Protein AF-A0A814PLH5-F1 (afdb_monomer)

Structure (mmCIF, N/CA/C/O backbone):
data_AF-A0A814PLH5-F1
#
_entry.id   AF-A0A814PLH5-F1
#
loop_
_atom_site.group_PDB
_atom_site.id
_atom_site.type_symbol
_atom_site.label_atom_id
_atom_site.label_alt_id
_atom_site.label_comp_id
_atom_site.label_asym_id
_atom_site.label_entity_id
_atom_site.label_seq_id
_atom_site.pdbx_PDB_ins_code
_atom_site.Cartn_x
_atom_site.Cartn_y
_atom_site.Cartn_z
_atom_site.occupancy
_atom_site.B_iso_or_equiv
_atom_site.auth_seq_id
_atom_site.auth_comp_id
_atom_site.auth_asym_id
_atom_site.auth_atom_id
_atom_site.pdbx_PDB_model_num
ATOM 1 N N . MET A 1 1 ? -13.436 15.874 -5.916 1.00 38.00 1 MET A N 1
ATOM 2 C CA . MET A 1 1 ? -14.655 16.194 -5.140 1.00 38.00 1 MET A CA 1
ATOM 3 C C . MET A 1 1 ? -14.513 17.531 -4.386 1.00 38.00 1 MET A C 1
ATOM 5 O O . MET A 1 1 ? -15.005 17.634 -3.280 1.00 38.00 1 MET A O 1
ATOM 9 N N . LEU A 1 2 ? -13.825 18.547 -4.942 1.00 38.00 2 LEU A N 1
ATOM 10 C CA . LEU A 1 2 ? -13.504 19.796 -4.212 1.00 38.00 2 LEU A CA 1
ATOM 11 C C . LEU A 1 2 ? -13.931 21.096 -4.924 1.00 38.00 2 LEU A C 1
ATOM 13 O O . LEU A 1 2 ? -14.027 22.121 -4.263 1.00 38.00 2 LEU A O 1
ATOM 17 N N . LEU A 1 3 ? -14.231 21.072 -6.230 1.00 44.28 3 LEU A N 1
ATOM 18 C CA . LEU A 1 3 ? -14.646 22.269 -6.985 1.00 44.28 3 LEU A CA 1
ATOM 19 C C . LEU A 1 3 ? -16.156 22.561 -6.911 1.00 44.28 3 LEU A C 1
ATOM 21 O O . LEU A 1 3 ? -16.548 23.712 -7.018 1.00 44.28 3 LEU A O 1
ATOM 25 N N . ASN A 1 4 ? -16.999 21.552 -6.664 1.00 42.66 4 ASN A N 1
ATOM 26 C CA . ASN A 1 4 ? -18.463 21.725 -6.644 1.00 42.66 4 ASN A CA 1
ATOM 27 C C . ASN A 1 4 ? -19.034 22.048 -5.246 1.00 42.66 4 ASN A C 1
ATOM 29 O O . ASN A 1 4 ? -20.238 22.250 -5.107 1.00 42.66 4 ASN A O 1
ATOM 33 N N . ASP A 1 5 ? -18.193 22.079 -4.207 1.00 49.78 5 ASP A N 1
ATOM 34 C CA . ASP A 1 5 ? -18.613 22.373 -2.826 1.00 49.78 5 ASP A CA 1
ATOM 35 C C . ASP A 1 5 ? -18.318 23.821 -2.405 1.00 49.78 5 ASP A C 1
ATOM 37 O O . ASP A 1 5 ? -18.768 24.261 -1.346 1.00 49.78 5 ASP A O 1
ATOM 41 N N . THR A 1 6 ? -17.584 24.588 -3.216 1.00 52.44 6 THR A N 1
ATOM 42 C CA . THR A 1 6 ? -17.342 26.022 -2.987 1.00 52.44 6 THR A CA 1
ATOM 43 C C . THR A 1 6 ? -18.569 26.871 -3.306 1.00 52.44 6 THR A C 1
ATOM 45 O O . THR A 1 6 ? -18.797 27.862 -2.621 1.00 52.44 6 THR A O 1
ATOM 48 N N . GLU A 1 7 ? -19.399 26.455 -4.266 1.00 55.25 7 GLU A N 1
ATOM 49 C CA . GLU A 1 7 ? -20.667 27.124 -4.604 1.00 55.25 7 GLU A CA 1
ATOM 50 C C . GLU A 1 7 ? -21.748 26.943 -3.525 1.00 55.25 7 GLU A C 1
ATOM 52 O O . GLU A 1 7 ? -22.689 27.727 -3.447 1.00 55.25 7 GLU A O 1
ATOM 57 N N . LYS A 1 8 ? -21.604 25.929 -2.661 1.00 60.22 8 LYS A N 1
ATOM 58 C CA . LYS A 1 8 ? -22.570 25.594 -1.600 1.00 60.22 8 LYS A CA 1
ATOM 59 C C . LYS A 1 8 ? -22.249 26.218 -0.239 1.00 60.22 8 LYS A C 1
ATOM 61 O O . LYS A 1 8 ? -22.966 25.953 0.723 1.00 60.22 8 LYS A O 1
ATOM 66 N N . LYS A 1 9 ? -21.159 26.985 -0.113 1.00 62.28 9 LYS A N 1
ATOM 67 C CA . LYS A 1 9 ? -20.735 27.579 1.164 1.00 62.28 9 LYS A CA 1
ATOM 68 C C . LYS A 1 9 ? -21.042 29.069 1.206 1.00 62.28 9 LYS A C 1
ATOM 70 O O . LYS A 1 9 ? -20.715 29.801 0.278 1.00 62.28 9 LYS A O 1
ATOM 75 N N . ASP A 1 10 ? -21.617 29.501 2.326 1.00 74.25 10 ASP A N 1
ATOM 76 C CA . ASP A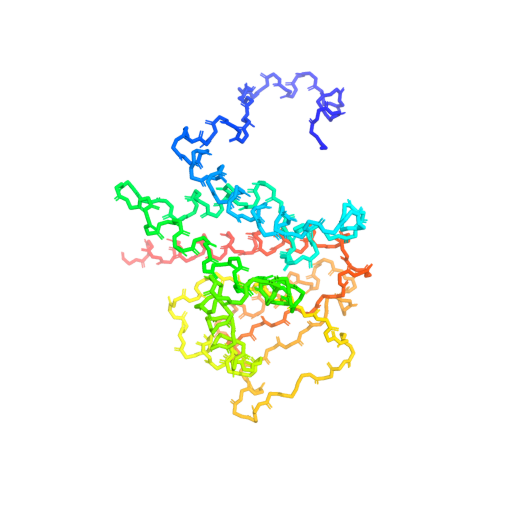 1 10 ? -22.017 30.886 2.565 1.00 74.25 10 ASP A CA 1
ATOM 77 C C . ASP A 1 10 ? -20.864 31.880 2.292 1.00 74.25 10 ASP A C 1
ATOM 79 O O . ASP A 1 10 ? -19.787 31.755 2.895 1.00 74.25 10 ASP A O 1
ATOM 83 N N . PRO A 1 11 ? -21.063 32.904 1.436 1.00 70.69 11 PRO A N 1
ATOM 84 C CA . PRO A 1 11 ? -20.031 33.891 1.103 1.00 70.69 11 PRO A CA 1
ATOM 85 C C . PRO A 1 11 ? -19.370 34.571 2.322 1.00 70.69 11 PRO A C 1
ATOM 87 O O . PRO A 1 11 ? -18.146 34.733 2.317 1.00 70.69 11 PRO A O 1
ATOM 90 N N . PRO A 1 12 ? -20.099 34.909 3.411 1.00 76.19 12 PRO A N 1
ATOM 91 C CA . PRO A 1 12 ? -19.494 35.463 4.624 1.00 76.19 12 PRO A CA 1
ATOM 92 C C . PRO A 1 12 ? -18.552 34.497 5.347 1.00 76.19 12 PRO A C 1
ATOM 94 O O . PRO A 1 12 ? -17.619 34.947 6.006 1.00 76.19 12 PRO A O 1
ATOM 97 N N . PHE A 1 13 ? -18.782 33.184 5.250 1.00 72.31 13 PHE A N 1
ATOM 98 C CA . PHE A 1 13 ? -17.904 32.173 5.840 1.00 72.31 13 PHE A CA 1
ATOM 99 C C . PHE A 1 13 ? -16.599 32.074 5.049 1.00 72.31 13 PHE A C 1
ATOM 101 O O . PHE A 1 13 ? -15.519 32.093 5.632 1.00 72.31 13 PHE A O 1
ATOM 108 N N . LEU A 1 14 ? -16.688 32.052 3.716 1.00 69.50 14 LEU A N 1
ATOM 109 C CA . LEU A 1 14 ? -15.520 31.994 2.837 1.00 69.50 14 LEU A CA 1
ATOM 110 C C . LEU A 1 14 ? -14.632 33.243 2.935 1.00 69.50 14 LEU A C 1
ATOM 112 O O . LEU A 1 14 ? -13.429 33.136 2.728 1.00 69.50 14 LEU A O 1
ATOM 116 N N . ASN A 1 15 ? -15.198 34.407 3.259 1.00 76.94 15 ASN A N 1
ATOM 117 C CA . ASN A 1 15 ? -14.447 35.660 3.404 1.00 76.94 15 ASN A CA 1
ATOM 118 C C . ASN A 1 15 ? -13.686 35.786 4.736 1.00 76.94 15 ASN A C 1
ATOM 120 O O . ASN A 1 15 ? -12.913 36.724 4.900 1.00 76.94 15 ASN A O 1
ATOM 124 N N . ARG A 1 16 ? -13.884 34.860 5.684 1.00 82.56 16 ARG A N 1
ATOM 125 C CA . ARG A 1 16 ? -13.152 34.831 6.966 1.00 82.56 16 ARG A CA 1
ATOM 126 C C . ARG A 1 16 ? -11.825 34.077 6.892 1.00 82.56 16 ARG A C 1
ATOM 128 O O . ARG A 1 16 ? -11.075 34.099 7.862 1.00 82.56 16 ARG A O 1
ATOM 135 N N . PHE A 1 17 ? -11.549 33.401 5.778 1.00 78.62 17 PHE A N 1
ATOM 136 C CA . PHE A 1 17 ? -10.337 32.611 5.591 1.00 78.62 17 PHE A CA 1
ATOM 137 C C . PHE A 1 17 ? -9.520 33.164 4.430 1.00 78.62 17 PHE A C 1
ATOM 139 O O . PHE A 1 17 ? -10.059 33.460 3.362 1.00 78.62 17 PHE A O 1
ATOM 146 N N . GLU A 1 18 ? -8.209 33.254 4.629 1.00 78.88 18 GLU A N 1
ATOM 147 C CA . GLU A 1 18 ? -7.271 33.471 3.536 1.00 78.88 18 GLU A CA 1
ATOM 148 C C . GLU A 1 18 ? -7.264 32.225 2.639 1.00 78.88 18 GLU A C 1
ATOM 150 O O . GLU A 1 18 ? -7.003 31.104 3.085 1.00 78.88 18 GLU A O 1
ATOM 155 N N . LYS A 1 19 ? -7.647 32.404 1.372 1.00 79.62 19 LYS A N 1
ATOM 156 C CA . LYS A 1 19 ? -7.847 31.301 0.429 1.00 79.62 19 LYS A CA 1
ATOM 157 C C . LYS A 1 19 ? -6.539 31.011 -0.293 1.00 79.62 19 LYS A C 1
ATOM 159 O O . LYS A 1 19 ? -6.244 31.634 -1.307 1.00 79.62 19 LYS A O 1
ATOM 164 N N . ASN A 1 20 ? -5.802 30.022 0.195 1.00 76.69 20 ASN A N 1
ATOM 165 C CA . ASN A 1 20 ? -4.655 29.470 -0.517 1.00 76.69 20 ASN A CA 1
ATOM 166 C C . ASN A 1 20 ? -5.097 28.229 -1.298 1.00 76.69 20 ASN A C 1
ATOM 168 O O . ASN A 1 20 ? -5.507 27.227 -0.710 1.00 76.69 20 ASN A O 1
ATOM 172 N N . MET A 1 21 ? -5.050 28.299 -2.630 1.00 74.75 21 MET A N 1
ATOM 173 C CA . MET A 1 21 ? -5.266 27.124 -3.471 1.00 74.75 21 MET A CA 1
ATOM 174 C C . MET A 1 21 ? -3.997 26.279 -3.425 1.00 74.75 21 MET A C 1
ATOM 176 O O . MET A 1 21 ? -2.988 26.664 -4.001 1.00 74.75 21 MET A O 1
ATOM 180 N N . ILE A 1 22 ? -4.049 25.153 -2.718 1.00 73.25 22 ILE A N 1
ATOM 181 C CA . ILE A 1 22 ? -2.939 24.204 -2.660 1.00 73.25 22 ILE A CA 1
ATOM 182 C C . ILE A 1 22 ? -3.188 23.144 -3.726 1.00 73.25 22 ILE A C 1
ATOM 184 O O . ILE A 1 22 ? -4.068 22.295 -3.572 1.00 73.25 22 ILE A O 1
ATOM 188 N N . ASP A 1 23 ? -2.417 23.204 -4.807 1.00 72.88 23 ASP A N 1
ATOM 189 C CA . ASP A 1 23 ? -2.335 22.114 -5.775 1.00 72.88 23 ASP A CA 1
ATOM 190 C C . ASP A 1 23 ? -1.163 21.193 -5.406 1.00 72.88 23 ASP A C 1
ATOM 192 O O . ASP A 1 23 ? -0.080 21.656 -5.046 1.00 72.88 23 ASP A O 1
ATOM 196 N N . ILE A 1 24 ? -1.354 19.878 -5.526 1.00 67.44 24 ILE A N 1
ATOM 197 C CA . ILE A 1 24 ? -0.281 18.904 -5.316 1.00 67.44 24 ILE A CA 1
ATOM 198 C C . ILE A 1 24 ? 0.901 19.197 -6.245 1.00 67.44 24 ILE A C 1
ATOM 200 O O . ILE A 1 24 ? 2.048 19.072 -5.834 1.00 67.44 24 ILE A O 1
ATOM 204 N N . HIS A 1 25 ? 0.636 19.693 -7.458 1.00 71.31 25 HIS A N 1
ATOM 205 C CA . HIS A 1 25 ? 1.674 20.086 -8.408 1.00 71.31 25 HIS A CA 1
ATOM 206 C C . HIS A 1 25 ? 2.552 21.242 -7.910 1.00 71.31 25 HIS A C 1
ATOM 208 O O . HIS A 1 25 ? 3.716 21.311 -8.293 1.00 71.31 25 HIS A O 1
ATOM 214 N N . GLN A 1 26 ? 2.036 22.107 -7.031 1.00 74.12 26 GLN A N 1
ATOM 215 C CA . GLN A 1 26 ? 2.794 23.211 -6.431 1.00 74.12 26 GLN A CA 1
ATOM 216 C C . GLN A 1 26 ? 3.668 22.758 -5.254 1.00 74.12 26 GLN A C 1
ATOM 218 O O . GLN A 1 26 ? 4.642 23.426 -4.919 1.00 74.12 26 GLN A O 1
ATOM 223 N N . LEU A 1 27 ? 3.339 21.622 -4.634 1.00 74.69 27 LEU A N 1
ATOM 224 C CA . LEU A 1 27 ? 4.117 21.029 -3.542 1.00 74.69 27 LEU A CA 1
ATOM 225 C C . LEU A 1 27 ? 5.265 20.144 -4.054 1.00 74.69 27 LEU A C 1
ATOM 227 O O . LEU A 1 27 ? 6.171 19.794 -3.299 1.00 74.69 27 LEU A O 1
ATOM 231 N N . ILE A 1 28 ? 5.234 19.769 -5.335 1.00 81.94 28 ILE A N 1
ATOM 232 C CA . ILE A 1 28 ? 6.206 18.865 -5.946 1.00 81.94 28 ILE A CA 1
ATOM 233 C C . ILE A 1 28 ? 7.321 19.675 -6.612 1.00 81.94 28 ILE A C 1
ATOM 235 O O . ILE A 1 28 ? 7.095 20.402 -7.577 1.00 81.94 28 ILE A O 1
ATOM 239 N N . GLN A 1 29 ? 8.557 19.495 -6.145 1.00 86.38 29 GLN A N 1
ATOM 240 C CA . GLN A 1 29 ? 9.724 20.093 -6.789 1.00 86.38 29 GLN A CA 1
ATOM 241 C C . GLN A 1 29 ? 9.968 19.485 -8.186 1.00 86.38 29 GLN A C 1
ATOM 243 O O . GLN A 1 29 ? 9.742 18.285 -8.380 1.00 86.38 29 GLN A O 1
ATOM 248 N N . PRO A 1 30 ? 10.504 20.254 -9.156 1.00 88.44 30 PRO A N 1
ATOM 249 C CA . PRO A 1 30 ? 10.790 19.748 -10.502 1.00 88.44 30 PRO A CA 1
ATOM 250 C C . PRO A 1 30 ? 11.661 18.484 -10.524 1.00 88.44 30 PRO A C 1
ATOM 252 O O . PRO A 1 30 ? 11.454 17.604 -11.359 1.00 88.44 30 PRO A O 1
ATOM 255 N N . VAL A 1 31 ? 12.597 18.357 -9.577 1.00 88.06 31 VAL A N 1
ATOM 256 C CA . VAL A 1 31 ? 13.461 17.174 -9.444 1.00 88.06 31 VAL A CA 1
ATOM 257 C C . VAL A 1 31 ? 12.663 15.900 -9.144 1.00 88.06 31 VAL A C 1
ATOM 259 O O . VAL A 1 31 ? 12.899 14.869 -9.772 1.00 88.06 31 VAL A O 1
ATOM 262 N N . HIS A 1 32 ? 11.640 15.975 -8.286 1.00 89.25 32 HIS A N 1
ATOM 263 C CA . HIS A 1 32 ? 10.771 14.835 -7.984 1.00 89.25 32 HIS A CA 1
ATOM 264 C C . HIS A 1 32 ? 10.011 14.375 -9.234 1.00 89.25 32 HIS A C 1
ATOM 266 O O . HIS A 1 32 ? 9.844 13.175 -9.453 1.00 89.25 32 HIS A O 1
ATOM 272 N N . TRP A 1 33 ? 9.584 15.313 -10.089 1.00 88.69 33 TRP A N 1
ATOM 27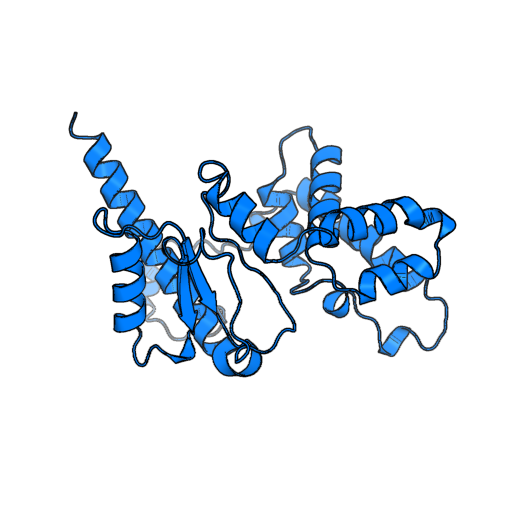3 C CA . TRP A 1 33 ? 8.927 14.997 -11.360 1.00 88.69 33 TRP A CA 1
ATOM 274 C C . TRP A 1 33 ? 9.863 14.337 -12.365 1.00 88.69 33 TRP A C 1
ATOM 276 O O . TRP A 1 33 ? 9.432 13.465 -13.119 1.00 88.69 33 TRP A O 1
ATOM 286 N N . THR A 1 34 ? 11.135 14.725 -12.393 1.00 90.25 34 THR A N 1
ATOM 287 C CA . THR A 1 34 ? 12.138 14.063 -13.233 1.00 90.25 34 THR A CA 1
ATOM 288 C C . THR A 1 34 ? 12.310 12.602 -12.823 1.00 90.25 34 THR A C 1
ATOM 290 O O . THR A 1 34 ? 12.143 11.725 -13.667 1.00 90.25 34 THR A O 1
ATOM 293 N N . ILE A 1 35 ? 12.495 12.334 -11.528 1.00 91.19 35 ILE A N 1
ATOM 294 C CA . ILE A 1 35 ? 12.597 10.966 -10.991 1.00 91.19 35 ILE A CA 1
ATOM 295 C C . ILE A 1 35 ? 11.304 10.176 -11.242 1.00 91.19 35 ILE A C 1
ATOM 297 O O . ILE A 1 35 ? 11.334 9.029 -11.680 1.00 91.19 35 ILE A O 1
ATOM 301 N N . THR A 1 36 ? 10.147 10.802 -11.015 1.00 89.94 36 THR A N 1
ATOM 302 C CA . THR A 1 36 ? 8.835 10.184 -11.259 1.00 89.94 36 THR A CA 1
ATOM 303 C C . THR A 1 36 ? 8.690 9.757 -12.721 1.00 89.94 36 THR A C 1
ATOM 305 O O . THR A 1 36 ? 8.259 8.639 -12.992 1.00 89.94 36 THR A O 1
ATOM 308 N N . ARG A 1 37 ? 9.073 10.617 -13.675 1.00 90.50 37 ARG A N 1
ATOM 309 C CA . ARG A 1 37 ? 9.029 10.296 -15.110 1.00 90.50 37 ARG A CA 1
ATOM 310 C C . ARG A 1 37 ? 9.979 9.161 -15.474 1.00 90.50 37 ARG A C 1
ATOM 312 O O . ARG A 1 37 ? 9.584 8.294 -16.243 1.00 90.50 37 ARG A O 1
ATOM 319 N N . GLU A 1 38 ? 11.177 9.138 -14.901 1.00 92.62 38 GLU A N 1
ATOM 320 C CA . GLU A 1 38 ? 12.139 8.051 -15.103 1.00 92.62 38 GLU A CA 1
ATOM 321 C C . GLU A 1 38 ? 11.580 6.701 -14.625 1.00 92.62 38 GLU A C 1
ATOM 323 O O . GLU A 1 38 ? 11.627 5.709 -15.350 1.00 92.62 38 GLU A O 1
ATOM 328 N N . LEU A 1 39 ? 10.971 6.666 -13.437 1.00 91.19 39 LEU A N 1
ATOM 329 C CA . LEU A 1 39 ? 10.341 5.460 -12.892 1.00 91.19 39 LEU A CA 1
ATOM 330 C C . LEU A 1 39 ? 9.139 4.999 -13.724 1.00 91.19 39 LEU A C 1
ATOM 332 O O . LEU A 1 39 ? 8.959 3.800 -13.933 1.00 91.19 39 LEU A O 1
ATOM 336 N N . LEU A 1 40 ? 8.321 5.936 -1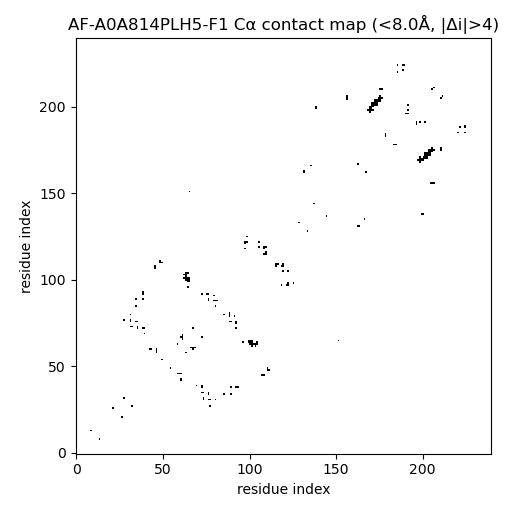4.210 1.00 89.12 40 LEU A N 1
ATOM 337 C CA . LEU A 1 40 ? 7.196 5.620 -15.090 1.00 89.12 40 LEU A CA 1
ATOM 338 C C . LEU A 1 40 ? 7.668 5.071 -16.439 1.00 89.12 40 LEU A C 1
ATOM 340 O O . LEU A 1 40 ? 7.096 4.090 -16.904 1.00 89.12 40 LEU A O 1
ATOM 344 N N . ALA A 1 41 ? 8.721 5.651 -17.023 1.00 88.50 41 ALA A N 1
ATOM 345 C CA . ALA A 1 41 ? 9.332 5.162 -18.258 1.00 88.50 41 ALA A CA 1
ATOM 346 C C . ALA A 1 41 ? 9.934 3.759 -18.080 1.00 88.50 41 ALA A C 1
ATOM 348 O O . ALA A 1 41 ? 9.784 2.894 -18.939 1.00 88.50 41 ALA A O 1
ATOM 349 N N . TRP A 1 42 ? 10.562 3.500 -16.930 1.00 89.00 42 TRP A N 1
ATOM 350 C CA . TRP A 1 42 ? 11.048 2.167 -16.579 1.00 89.00 42 TRP A CA 1
ATOM 351 C C . TRP A 1 42 ? 9.904 1.141 -16.511 1.00 89.00 42 TRP A C 1
ATOM 353 O O . TRP A 1 42 ? 10.025 0.055 -17.069 1.00 89.00 42 TRP A O 1
ATOM 363 N N . LEU A 1 43 ? 8.768 1.492 -15.894 1.00 86.88 43 LEU A N 1
ATOM 364 C CA . LEU A 1 43 ? 7.593 0.614 -15.828 1.00 86.88 43 LEU A CA 1
ATOM 365 C C . LEU A 1 43 ? 6.925 0.399 -17.192 1.00 86.88 43 LEU A C 1
ATOM 367 O O . LEU A 1 43 ? 6.504 -0.718 -17.496 1.00 86.88 43 LEU A O 1
ATOM 371 N N . SER A 1 44 ? 6.811 1.449 -18.009 1.00 82.00 44 SER A N 1
ATOM 372 C CA . SER A 1 44 ? 6.222 1.346 -19.348 1.00 82.00 44 SER A CA 1
ATOM 373 C C . SER A 1 44 ? 7.107 0.556 -20.307 1.00 82.00 44 SER A C 1
ATOM 375 O O . SER A 1 44 ? 6.570 -0.140 -21.165 1.00 82.00 44 SER A O 1
ATOM 377 N N . GLY A 1 45 ? 8.430 0.567 -20.112 1.00 81.12 45 GLY A N 1
ATOM 378 C CA . GLY A 1 45 ? 9.362 -0.254 -20.886 1.00 81.12 45 GLY A CA 1
ATOM 379 C C . GLY A 1 45 ? 8.989 -1.741 -20.884 1.00 81.12 45 GLY A C 1
ATOM 380 O O . GLY A 1 45 ? 9.035 -2.388 -21.927 1.00 81.12 45 GLY A O 1
ATOM 381 N N . PHE A 1 46 ? 8.504 -2.277 -19.756 1.00 78.25 46 PHE A N 1
ATOM 382 C CA . PHE A 1 46 ? 8.041 -3.671 -19.669 1.00 78.25 46 PHE A CA 1
ATOM 383 C C . PHE A 1 46 ? 6.771 -3.954 -20.481 1.00 78.25 46 PHE A C 1
ATOM 385 O O . PHE A 1 46 ? 6.575 -5.078 -20.940 1.00 78.25 46 PHE A O 1
ATOM 392 N N . LEU A 1 47 ? 5.912 -2.950 -20.674 1.00 72.62 47 LEU A N 1
ATOM 393 C CA . LEU A 1 47 ? 4.734 -3.073 -21.534 1.00 72.62 47 LEU A CA 1
ATOM 394 C C . LEU A 1 47 ? 5.114 -2.998 -23.014 1.00 72.62 47 LEU A C 1
ATOM 396 O O . LEU A 1 47 ? 4.588 -3.761 -23.821 1.00 72.62 47 LEU A O 1
ATOM 400 N N . GLU A 1 48 ? 6.034 -2.105 -23.372 1.00 65.94 48 GLU A N 1
ATOM 401 C CA . GLU A 1 48 ? 6.499 -1.921 -24.753 1.00 65.94 48 GLU A CA 1
ATOM 402 C C . GLU A 1 48 ? 7.276 -3.141 -25.273 1.00 65.94 48 GLU A C 1
ATOM 404 O O . GLU A 1 48 ? 7.165 -3.488 -26.449 1.00 65.94 48 GLU A O 1
ATOM 409 N N . LEU A 1 49 ? 7.972 -3.856 -24.382 1.00 57.59 49 LEU A N 1
ATOM 410 C CA . LEU A 1 49 ? 8.608 -5.151 -24.654 1.00 57.59 49 LEU A CA 1
ATOM 411 C C . LEU A 1 49 ? 7.607 -6.238 -25.094 1.00 57.59 49 LEU A C 1
ATOM 413 O O . LEU A 1 49 ? 7.976 -7.146 -25.843 1.00 57.59 49 LEU A O 1
ATOM 417 N N . SER A 1 50 ? 6.330 -6.134 -24.704 1.00 52.81 50 SER A N 1
ATOM 418 C CA . SER A 1 50 ? 5.262 -7.027 -25.173 1.00 52.81 50 SER A CA 1
ATOM 419 C C . SER A 1 50 ? 4.776 -6.623 -26.572 1.00 52.81 50 SER A C 1
ATOM 421 O O . SER A 1 50 ? 3.645 -6.207 -26.799 1.00 52.81 50 SER A O 1
ATOM 423 N N . THR A 1 51 ? 5.660 -6.758 -27.557 1.00 49.28 51 THR A N 1
ATOM 424 C CA . THR A 1 51 ? 5.441 -6.436 -28.982 1.00 49.28 51 THR A CA 1
ATOM 425 C C . THR A 1 51 ? 4.383 -7.298 -29.685 1.00 49.28 51 THR A C 1
ATOM 427 O O . THR A 1 51 ? 4.175 -7.172 -30.894 1.00 49.28 51 THR A O 1
ATOM 430 N N . VAL A 1 52 ? 3.649 -8.145 -28.960 1.00 52.53 52 VAL A N 1
ATOM 431 C CA . VAL A 1 52 ? 2.515 -8.867 -29.530 1.00 52.53 52 VAL A CA 1
ATOM 432 C C . VAL A 1 52 ? 1.351 -7.886 -29.646 1.00 52.53 52 VAL A C 1
ATOM 434 O O . VAL A 1 52 ? 0.857 -7.349 -28.659 1.00 52.53 52 VAL A O 1
ATOM 437 N N . THR A 1 53 ? 0.888 -7.657 -30.869 1.00 49.47 53 THR A N 1
ATOM 438 C CA . THR A 1 53 ? -0.225 -6.769 -31.254 1.00 49.47 53 THR A CA 1
ATOM 439 C C . THR A 1 53 ? -1.540 -6.989 -30.482 1.00 49.47 53 THR A C 1
ATOM 441 O O . THR A 1 53 ? -2.436 -6.148 -30.548 1.00 49.47 53 THR A O 1
ATOM 444 N N . THR A 1 54 ? -1.650 -8.061 -29.696 1.00 45.72 54 THR A N 1
ATOM 445 C CA . THR A 1 54 ? -2.746 -8.378 -28.767 1.00 45.72 54 THR A CA 1
ATOM 446 C C . THR A 1 54 ? -2.588 -7.804 -27.348 1.00 45.72 54 THR A C 1
ATOM 448 O O . THR A 1 54 ? -3.591 -7.672 -26.649 1.00 45.72 54 THR A O 1
ATOM 451 N N . ALA A 1 55 ? -1.388 -7.395 -26.914 1.00 49.25 55 ALA A N 1
ATOM 452 C CA . ALA A 1 55 ? -1.119 -6.930 -25.544 1.00 49.25 55 ALA A CA 1
ATOM 453 C C . ALA A 1 55 ? -1.676 -5.529 -25.226 1.00 49.25 55 ALA A C 1
ATOM 455 O O . ALA A 1 55 ? -1.930 -5.217 -24.061 1.00 49.25 55 ALA A O 1
ATOM 456 N N . LYS A 1 56 ? -1.965 -4.711 -26.253 1.00 49.50 56 LYS A N 1
ATOM 457 C CA . LYS A 1 56 ? -2.519 -3.348 -26.101 1.00 49.50 56 LYS A CA 1
ATOM 458 C C . LYS A 1 56 ? -3.844 -3.281 -25.332 1.00 49.50 56 LYS A C 1
ATOM 460 O O . LYS A 1 56 ? -4.192 -2.211 -24.846 1.00 49.50 56 LYS A O 1
ATOM 465 N N . HIS A 1 57 ? -4.581 -4.387 -25.233 1.00 51.94 57 HIS A N 1
ATOM 466 C CA . HIS A 1 57 ? -5.924 -4.397 -24.650 1.00 51.94 57 HIS A CA 1
ATOM 467 C C . HIS A 1 57 ? -6.014 -5.050 -23.266 1.00 51.94 57 HIS A C 1
ATOM 469 O O . HIS A 1 57 ? -7.074 -4.961 -22.653 1.00 51.94 57 HIS A O 1
ATOM 475 N N . PHE A 1 58 ? -4.958 -5.704 -22.764 1.00 55.38 58 PHE A N 1
ATOM 476 C CA . PHE A 1 58 ? -5.112 -6.598 -21.605 1.00 55.38 58 PHE A CA 1
ATOM 477 C C . PHE A 1 58 ? -4.184 -6.300 -20.424 1.00 55.38 58 PHE A C 1
ATOM 479 O O . PHE A 1 58 ? -4.598 -6.437 -19.271 1.00 55.38 58 PHE A O 1
ATOM 486 N N . ILE A 1 59 ? -2.948 -5.859 -20.676 1.00 61.88 59 ILE A N 1
ATOM 487 C CA . ILE A 1 59 ? -1.956 -5.699 -19.607 1.00 61.88 59 ILE A CA 1
ATOM 488 C C . ILE A 1 59 ? -1.734 -4.215 -19.341 1.00 61.88 59 ILE A C 1
ATOM 490 O O . ILE A 1 59 ? -1.132 -3.491 -20.129 1.00 61.88 59 ILE A O 1
ATOM 494 N N . LEU A 1 60 ? -2.246 -3.765 -18.200 1.00 72.44 60 LEU A N 1
ATOM 495 C CA . LEU A 1 60 ? -2.039 -2.422 -17.681 1.00 72.44 60 LEU A CA 1
ATOM 496 C C . LEU A 1 60 ? -1.111 -2.510 -16.467 1.00 72.44 60 LEU A C 1
ATOM 498 O O . LEU A 1 60 ? -1.212 -3.452 -15.681 1.00 72.44 60 LEU A O 1
ATOM 502 N N . ILE A 1 61 ? -0.252 -1.505 -16.259 1.00 77.06 61 ILE A N 1
ATOM 503 C CA . ILE A 1 61 ? 0.627 -1.438 -15.070 1.00 77.06 61 ILE A CA 1
ATOM 504 C C . ILE A 1 61 ? -0.188 -1.572 -13.774 1.00 77.06 61 ILE A C 1
ATOM 506 O O . ILE A 1 61 ? 0.256 -2.216 -12.828 1.00 77.06 61 ILE A O 1
ATOM 510 N N . GLN A 1 62 ? -1.421 -1.061 -13.766 1.00 81.56 62 GLN A N 1
ATOM 511 C CA . GLN A 1 62 ? -2.349 -1.177 -12.638 1.00 81.56 62 GLN A CA 1
ATOM 512 C C . GLN A 1 62 ? -2.755 -2.615 -12.272 1.00 81.56 62 GLN A C 1
ATOM 514 O O . GLN A 1 62 ? -3.218 -2.841 -11.160 1.00 81.56 62 GLN A O 1
ATOM 519 N N . HIS A 1 63 ? -2.618 -3.580 -13.188 1.00 81.25 63 HIS A N 1
ATOM 520 C CA . HIS A 1 63 ? -2.866 -4.999 -12.906 1.00 81.25 63 HIS A CA 1
ATOM 521 C C . HIS A 1 63 ? -1.611 -5.686 -12.347 1.00 81.25 63 HIS A C 1
ATOM 523 O O . HIS A 1 63 ? -1.712 -6.625 -11.562 1.00 81.25 63 HIS A O 1
ATOM 529 N N . MET A 1 64 ? -0.425 -5.194 -12.718 1.00 84.94 64 MET A N 1
ATOM 530 C CA . MET A 1 64 ? 0.864 -5.744 -12.291 1.00 84.94 64 MET A CA 1
ATOM 531 C C . MET A 1 64 ? 1.323 -5.210 -10.933 1.00 84.94 64 MET A C 1
ATOM 533 O O . MET A 1 64 ? 2.032 -5.898 -10.206 1.00 84.94 64 MET A O 1
ATOM 537 N N . ILE A 1 65 ? 0.949 -3.977 -10.591 1.00 86.19 65 ILE A N 1
ATOM 538 C CA . ILE A 1 65 ? 1.304 -3.330 -9.328 1.00 86.19 65 ILE A CA 1
ATOM 539 C C . ILE A 1 65 ? 0.016 -2.950 -8.611 1.00 86.19 65 ILE A C 1
ATOM 541 O O . ILE A 1 65 ? -0.781 -2.151 -9.108 1.00 86.19 65 ILE A O 1
ATOM 545 N N . VAL A 1 66 ? -0.179 -3.514 -7.420 1.00 82.06 66 VAL A N 1
ATOM 546 C CA . VAL A 1 66 ? -1.395 -3.281 -6.643 1.00 82.06 66 VAL A CA 1
ATOM 547 C C . VAL A 1 66 ? -1.472 -1.809 -6.231 1.00 82.06 66 VAL A C 1
ATOM 549 O O . VAL A 1 66 ? -0.508 -1.246 -5.714 1.00 82.06 66 VAL A O 1
ATOM 552 N N . ASN A 1 67 ? -2.639 -1.192 -6.442 1.00 76.06 67 ASN A N 1
ATOM 553 C CA . ASN A 1 67 ? -2.915 0.215 -6.122 1.00 76.06 67 ASN A CA 1
ATOM 554 C C . ASN A 1 67 ? -2.014 1.228 -6.864 1.00 76.06 67 ASN A C 1
ATOM 556 O O . ASN A 1 67 ? -1.746 2.325 -6.369 1.00 76.06 67 ASN A O 1
ATOM 560 N N . PHE A 1 68 ? -1.538 0.872 -8.059 1.00 82.62 68 PHE A N 1
ATOM 561 C CA . PHE A 1 68 ? -0.744 1.778 -8.877 1.00 82.62 68 PHE A CA 1
ATOM 562 C C . PHE A 1 68 ? -1.540 3.014 -9.323 1.00 82.62 68 PHE A C 1
ATOM 564 O O . PHE A 1 68 ? -2.644 2.918 -9.858 1.00 82.62 68 PHE A O 1
ATOM 571 N N . ASN A 1 69 ? -0.931 4.184 -9.146 1.00 82.12 69 ASN A N 1
ATOM 572 C CA . ASN A 1 69 ? -1.396 5.481 -9.632 1.00 82.12 69 ASN A CA 1
ATOM 573 C C . ASN A 1 69 ? -0.154 6.347 -9.919 1.00 82.12 69 ASN A C 1
ATOM 575 O O . ASN A 1 69 ? 0.833 6.263 -9.188 1.00 82.12 69 ASN A O 1
ATOM 579 N N . CYS A 1 70 ? -0.181 7.212 -10.935 1.00 75.94 70 CYS A N 1
ATOM 580 C CA . CYS A 1 70 ? 0.913 8.154 -11.195 1.00 75.94 70 CYS A CA 1
ATOM 581 C C . CYS A 1 70 ? 1.218 9.052 -9.979 1.00 75.94 70 CYS A C 1
ATOM 583 O O . CYS A 1 70 ? 2.382 9.317 -9.681 1.00 75.94 70 CYS A O 1
ATOM 585 N N . HIS A 1 71 ? 0.195 9.436 -9.208 1.00 80.81 71 HIS A N 1
ATOM 586 C CA . HIS A 1 71 ? 0.376 10.182 -7.962 1.00 80.81 71 HIS A CA 1
ATOM 587 C C . HIS A 1 71 ? 1.017 9.340 -6.853 1.00 80.81 71 HIS A C 1
ATOM 589 O O . HIS A 1 71 ? 1.736 9.883 -6.022 1.00 80.81 71 HIS A O 1
ATOM 595 N N . TYR A 1 72 ? 0.805 8.018 -6.845 1.00 83.19 72 TYR A N 1
ATOM 596 C CA . TYR A 1 72 ? 1.460 7.121 -5.888 1.00 83.19 72 TYR A CA 1
ATOM 597 C C . TYR A 1 72 ? 2.975 7.083 -6.111 1.00 83.19 72 TYR A C 1
ATOM 599 O O . TYR A 1 72 ? 3.725 7.192 -5.146 1.00 83.19 72 TYR A O 1
ATOM 607 N N . VAL A 1 73 ? 3.421 7.009 -7.373 1.00 87.19 73 VAL A N 1
ATOM 608 C CA . VAL A 1 73 ? 4.852 7.078 -7.721 1.00 87.19 73 VAL A CA 1
ATOM 609 C C . VAL A 1 73 ? 5.459 8.380 -7.209 1.00 87.19 73 VAL A C 1
ATOM 611 O O . VAL A 1 73 ? 6.488 8.359 -6.543 1.00 87.19 73 VAL A O 1
ATOM 614 N N . CYS A 1 74 ? 4.790 9.503 -7.473 1.00 86.94 74 CYS A N 1
ATOM 615 C CA . CYS A 1 74 ? 5.276 10.809 -7.050 1.00 86.94 74 CYS A CA 1
ATOM 616 C C . CYS A 1 74 ? 5.348 10.936 -5.521 1.00 86.94 74 CYS A C 1
ATOM 618 O O . CYS A 1 74 ? 6.368 11.375 -4.999 1.00 86.94 74 CYS A O 1
ATOM 620 N N . ASN A 1 75 ? 4.322 10.479 -4.796 1.00 86.62 75 ASN A N 1
ATOM 621 C CA . ASN A 1 75 ? 4.333 10.472 -3.330 1.00 86.62 75 ASN A CA 1
ATOM 622 C C . ASN A 1 75 ? 5.494 9.638 -2.776 1.00 86.62 75 ASN A C 1
ATOM 624 O O . ASN A 1 75 ? 6.178 10.079 -1.863 1.00 86.62 75 ASN A O 1
ATOM 628 N N . LEU A 1 76 ? 5.762 8.472 -3.367 1.00 87.31 76 LEU A N 1
ATOM 629 C CA . LEU A 1 76 ? 6.849 7.599 -2.927 1.00 87.31 76 LEU A CA 1
ATOM 630 C C . LEU A 1 76 ? 8.226 8.246 -3.140 1.00 87.31 76 LEU A C 1
ATOM 632 O O . LEU A 1 76 ? 9.103 8.120 -2.285 1.00 87.31 76 LEU A O 1
ATOM 636 N N . VAL A 1 77 ? 8.392 8.976 -4.247 1.00 89.75 77 VAL A N 1
ATOM 637 C CA . VAL A 1 77 ? 9.588 9.790 -4.498 1.00 89.75 77 VAL A CA 1
ATOM 638 C C . VAL A 1 77 ? 9.717 10.876 -3.434 1.00 89.75 77 VAL A C 1
ATOM 640 O O . VAL A 1 77 ? 10.776 10.984 -2.832 1.00 89.75 77 VAL A O 1
ATOM 643 N N . ILE A 1 78 ? 8.657 11.641 -3.160 1.00 87.62 78 ILE A N 1
ATOM 644 C CA . ILE A 1 78 ? 8.679 12.720 -2.157 1.00 87.62 78 ILE A CA 1
ATOM 645 C C . ILE A 1 78 ? 9.018 12.180 -0.762 1.00 87.62 78 ILE A C 1
ATOM 647 O O . ILE A 1 78 ? 9.841 12.772 -0.071 1.00 87.62 78 ILE A O 1
ATOM 651 N N . ASP A 1 79 ? 8.428 11.050 -0.367 1.00 83.94 79 ASP A N 1
ATOM 652 C CA . ASP A 1 79 ? 8.612 10.457 0.963 1.00 83.94 79 ASP A CA 1
ATOM 653 C C . ASP A 1 79 ? 10.057 10.002 1.223 1.00 83.94 79 ASP A C 1
ATOM 655 O O . ASP A 1 79 ? 10.498 9.959 2.373 1.00 83.94 79 ASP A O 1
ATOM 659 N N . HIS A 1 80 ? 10.793 9.624 0.173 1.00 86.06 80 HIS A N 1
ATOM 660 C CA . HIS A 1 80 ? 12.150 9.088 0.298 1.00 86.06 80 HIS A CA 1
ATOM 661 C C . HIS A 1 80 ? 13.247 10.034 -0.201 1.00 86.06 80 HIS A C 1
ATOM 663 O O . HIS A 1 80 ? 14.419 9.813 0.105 1.00 86.06 80 HIS A O 1
ATOM 669 N N . TYR A 1 81 ? 12.900 11.072 -0.959 1.00 87.12 81 TYR A N 1
ATOM 670 C CA . TYR A 1 81 ? 13.887 11.952 -1.563 1.00 87.12 81 TYR A CA 1
ATOM 671 C C . TYR A 1 81 ? 14.700 12.693 -0.498 1.00 87.12 81 TYR A C 1
ATOM 673 O O . TYR A 1 81 ? 14.173 13.448 0.322 1.00 87.12 81 TYR A O 1
ATOM 681 N N . LYS A 1 82 ? 16.018 12.503 -0.556 1.00 83.44 82 LYS A N 1
ATOM 682 C CA . LYS A 1 82 ? 17.012 13.300 0.161 1.00 83.44 82 LYS A CA 1
ATOM 683 C C . LYS A 1 82 ? 17.871 14.021 -0.869 1.00 83.44 82 LYS A C 1
ATOM 685 O O . LYS A 1 82 ? 18.191 13.447 -1.911 1.00 83.44 82 LYS A O 1
ATOM 690 N N . GLN A 1 83 ? 18.218 15.278 -0.588 1.00 71.12 83 GLN A N 1
ATOM 691 C CA . GLN A 1 83 ? 19.118 16.049 -1.449 1.00 71.12 83 GLN A CA 1
ATOM 692 C C . GLN A 1 83 ? 20.405 15.235 -1.688 1.00 71.12 83 GLN A C 1
ATOM 694 O O . GLN A 1 83 ? 20.960 14.686 -0.742 1.00 71.12 83 GLN A O 1
ATOM 699 N N . ASP A 1 84 ? 20.798 15.109 -2.959 1.00 72.19 84 ASP A N 1
ATOM 700 C CA . ASP A 1 84 ? 21.963 14.362 -3.474 1.00 72.19 84 ASP A CA 1
ATOM 701 C C . ASP A 1 84 ? 21.873 12.820 -3.515 1.00 72.19 84 ASP A C 1
ATOM 703 O O . ASP A 1 84 ? 22.810 12.157 -3.954 1.00 72.19 84 ASP A O 1
ATOM 707 N N . GLU A 1 85 ? 20.723 12.224 -3.183 1.00 83.06 85 GLU A N 1
ATOM 708 C CA . GLU A 1 85 ? 20.522 10.764 -3.206 1.00 83.06 85 GLU A CA 1
ATOM 709 C C . GLU A 1 85 ? 19.494 10.310 -4.268 1.00 83.06 85 GLU A C 1
ATOM 711 O O . GLU A 1 85 ? 18.645 9.445 -4.020 1.00 83.06 85 GLU A O 1
ATOM 716 N N . GLN A 1 86 ? 19.548 10.875 -5.482 1.00 85.69 86 GLN A N 1
ATOM 717 C CA . GLN A 1 86 ? 18.610 10.525 -6.565 1.00 85.69 86 GLN A CA 1
ATOM 718 C C . GLN A 1 86 ? 18.643 9.026 -6.906 1.00 85.69 86 GLN A C 1
ATOM 720 O O . GLN A 1 86 ? 17.593 8.387 -6.985 1.00 85.69 86 GLN A O 1
ATOM 725 N N . GLU A 1 87 ? 19.831 8.446 -7.078 1.00 87.94 87 GLU A N 1
ATOM 726 C CA . GLU A 1 87 ? 19.978 7.035 -7.456 1.00 87.94 87 GLU A CA 1
ATOM 727 C C . GLU A 1 87 ? 19.487 6.089 -6.346 1.00 87.94 87 GLU A C 1
ATOM 729 O O . GLU A 1 87 ? 18.789 5.108 -6.613 1.00 87.94 87 GLU A O 1
ATOM 734 N N . SER A 1 88 ? 19.758 6.443 -5.085 1.00 89.62 88 SER A N 1
ATOM 735 C CA . SER A 1 88 ? 19.215 5.753 -3.908 1.00 89.62 88 SER A CA 1
ATOM 736 C C . SER A 1 88 ? 17.684 5.802 -3.895 1.00 89.62 88 SER A C 1
ATOM 738 O O . SER A 1 88 ? 17.025 4.781 -3.697 1.00 89.62 88 SER A O 1
ATOM 740 N N . THR A 1 89 ? 17.109 6.967 -4.213 1.00 90.69 89 THR A N 1
ATOM 741 C CA . THR A 1 89 ? 15.657 7.161 -4.291 1.00 90.69 89 THR A CA 1
ATOM 742 C C . THR A 1 89 ? 15.036 6.297 -5.378 1.00 90.69 89 THR A C 1
ATOM 744 O O . THR A 1 89 ? 14.056 5.599 -5.122 1.00 90.69 89 THR A O 1
ATOM 747 N N . ILE A 1 90 ? 15.628 6.270 -6.573 1.00 91.50 90 ILE A N 1
ATOM 748 C CA . ILE A 1 90 ? 15.167 5.420 -7.677 1.00 91.50 90 ILE A CA 1
ATOM 749 C C . ILE A 1 90 ? 15.215 3.947 -7.272 1.00 91.50 90 ILE A C 1
ATOM 751 O O . ILE A 1 90 ? 14.237 3.224 -7.471 1.00 91.50 90 ILE A O 1
ATOM 755 N N . LYS A 1 91 ? 16.325 3.503 -6.671 1.00 90.88 91 LYS A N 1
ATOM 756 C CA . LYS A 1 91 ? 16.485 2.125 -6.198 1.00 90.88 91 LYS A CA 1
ATOM 757 C C . LYS A 1 91 ? 15.426 1.764 -5.159 1.00 90.88 91 LYS A C 1
ATOM 759 O O . LYS A 1 91 ? 14.765 0.739 -5.297 1.00 90.88 91 LYS A O 1
ATOM 764 N N . TYR A 1 92 ? 15.204 2.628 -4.172 1.00 90.50 92 TYR A N 1
ATOM 765 C CA . TYR A 1 92 ? 14.161 2.445 -3.166 1.00 90.50 92 TYR A CA 1
ATOM 766 C C . TYR A 1 92 ? 12.762 2.355 -3.792 1.00 90.50 92 TYR A C 1
ATOM 768 O O . TYR A 1 92 ? 11.971 1.483 -3.430 1.00 90.50 92 TYR A O 1
ATOM 776 N N . CYS A 1 93 ? 12.457 3.213 -4.769 1.00 91.06 93 CYS A N 1
ATOM 777 C CA . CYS A 1 93 ? 11.174 3.189 -5.467 1.00 91.06 93 CYS A CA 1
ATOM 778 C C . CYS A 1 93 ? 10.970 1.884 -6.247 1.00 91.06 93 CYS A C 1
ATOM 780 O O . CYS A 1 93 ? 9.923 1.249 -6.113 1.00 91.06 93 CYS A O 1
ATOM 782 N N . LYS A 1 94 ? 11.979 1.448 -7.013 1.00 90.88 94 LYS A N 1
ATOM 783 C CA . LYS A 1 94 ? 11.959 0.165 -7.739 1.00 90.88 94 LYS A CA 1
ATOM 784 C C . LYS A 1 94 ? 11.739 -1.004 -6.785 1.00 90.88 94 LYS A C 1
ATOM 786 O O . LYS A 1 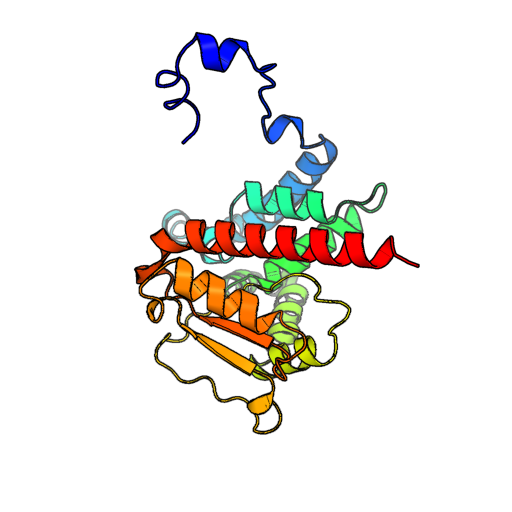94 ? 10.860 -1.831 -7.013 1.00 90.88 94 LYS A O 1
ATOM 791 N N . ASP A 1 95 ? 12.454 -1.009 -5.667 1.00 89.06 95 ASP A N 1
ATOM 792 C CA . ASP A 1 95 ? 12.299 -2.005 -4.615 1.00 89.06 95 ASP A CA 1
ATOM 793 C C . ASP A 1 95 ? 10.869 -2.052 -4.064 1.00 89.06 95 ASP A C 1
ATOM 795 O O . ASP A 1 95 ? 10.330 -3.137 -3.831 1.00 89.06 95 ASP A O 1
ATOM 799 N N . LYS A 1 96 ? 10.228 -0.895 -3.866 1.00 87.62 96 LYS A N 1
ATOM 800 C CA . LYS A 1 96 ? 8.832 -0.831 -3.420 1.00 87.62 96 LYS A CA 1
ATOM 801 C C . LYS A 1 96 ? 7.853 -1.323 -4.482 1.00 87.62 96 LYS A C 1
ATOM 803 O O . LYS A 1 96 ? 6.911 -2.026 -4.119 1.00 87.62 96 LYS A O 1
ATOM 808 N N . PHE A 1 97 ? 8.088 -1.036 -5.762 1.00 89.06 97 PHE A N 1
ATOM 809 C CA . PHE A 1 97 ? 7.268 -1.587 -6.845 1.00 89.06 97 PHE A CA 1
ATOM 810 C C . PHE A 1 97 ? 7.342 -3.109 -6.903 1.0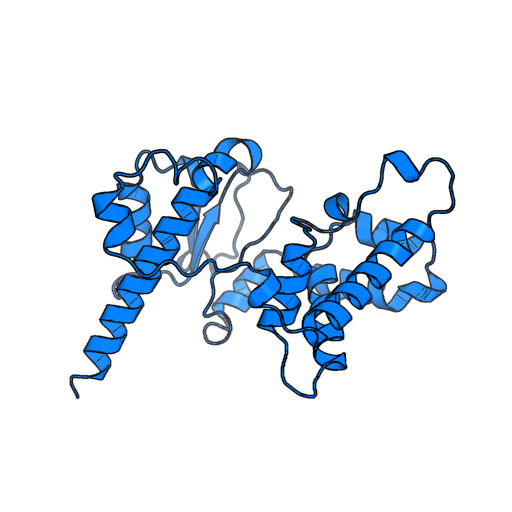0 89.06 97 PHE A C 1
ATOM 812 O O . PHE A 1 97 ? 6.304 -3.750 -7.015 1.00 89.06 97 PHE A O 1
ATOM 819 N N . ILE A 1 98 ? 8.532 -3.691 -6.733 1.00 88.50 98 ILE A N 1
ATOM 820 C CA . ILE A 1 98 ? 8.711 -5.151 -6.680 1.00 88.50 98 ILE A CA 1
ATOM 821 C C . ILE A 1 98 ? 8.008 -5.752 -5.454 1.00 88.50 98 ILE A C 1
ATOM 823 O O . ILE A 1 98 ? 7.436 -6.832 -5.532 1.00 88.50 98 ILE A O 1
ATOM 827 N N . CYS A 1 99 ? 8.005 -5.064 -4.308 1.00 84.50 99 CYS A N 1
ATOM 828 C CA . CYS A 1 99 ? 7.256 -5.526 -3.134 1.00 84.50 99 CYS A CA 1
ATOM 829 C C . CYS A 1 99 ? 5.734 -5.497 -3.342 1.00 84.50 99 CYS A C 1
ATOM 831 O O . CYS A 1 99 ? 5.032 -6.377 -2.845 1.00 84.50 99 CYS A O 1
ATOM 833 N N . ALA A 1 100 ? 5.229 -4.479 -4.038 1.00 86.25 100 ALA A N 1
ATOM 834 C CA . ALA A 1 100 ? 3.803 -4.283 -4.294 1.00 86.25 100 ALA A CA 1
ATOM 835 C C . ALA A 1 100 ? 3.301 -5.004 -5.557 1.00 86.25 100 ALA A C 1
ATOM 837 O O . ALA A 1 100 ? 2.113 -4.909 -5.884 1.00 86.25 100 ALA A O 1
ATOM 838 N N . SER A 1 101 ? 4.180 -5.696 -6.284 1.00 88.50 101 SER A N 1
ATOM 839 C CA . SER A 1 101 ? 3.815 -6.332 -7.540 1.00 88.50 101 SER A CA 1
ATOM 840 C C . SER A 1 101 ? 3.108 -7.673 -7.344 1.00 88.50 101 SER A C 1
ATOM 842 O O . SER A 1 101 ? 3.374 -8.450 -6.414 1.00 88.50 101 SER A O 1
ATOM 844 N N . SER A 1 102 ? 2.164 -7.935 -8.243 1.00 87.12 102 SER A N 1
ATOM 845 C CA . SER A 1 102 ? 1.510 -9.227 -8.386 1.00 87.12 102 SER A CA 1
ATOM 846 C C . SER A 1 102 ? 2.447 -10.221 -9.074 1.00 87.12 102 SER A C 1
ATOM 848 O O . SER A 1 102 ? 3.534 -9.882 -9.547 1.00 87.12 102 SER A O 1
ATOM 850 N N . PHE A 1 103 ? 2.028 -11.482 -9.122 1.00 85.75 103 PHE A N 1
ATOM 851 C CA . PHE A 1 103 ? 2.749 -12.507 -9.871 1.00 85.75 103 PHE A CA 1
ATOM 852 C C . PHE A 1 103 ? 2.822 -12.185 -11.375 1.00 85.75 103 PHE A C 1
ATOM 854 O O . PHE A 1 103 ? 3.826 -12.485 -12.019 1.00 85.75 103 PHE A O 1
ATOM 861 N N . ASP A 1 104 ? 1.813 -11.492 -11.913 1.00 84.56 104 ASP A N 1
ATOM 862 C CA . ASP A 1 104 ? 1.748 -11.113 -13.329 1.00 84.56 104 ASP A CA 1
ATOM 863 C C . ASP A 1 104 ? 2.918 -10.219 -13.745 1.00 84.56 104 ASP A C 1
ATOM 865 O O . ASP A 1 104 ? 3.409 -10.323 -14.867 1.00 84.56 104 ASP A O 1
ATOM 869 N N . PHE A 1 105 ? 3.421 -9.380 -12.833 1.00 86.69 105 PHE A N 1
ATOM 870 C CA . PHE A 1 105 ? 4.616 -8.581 -13.092 1.00 86.69 105 PHE A CA 1
ATOM 871 C C . PHE A 1 105 ? 5.829 -9.462 -13.401 1.00 86.69 105 PHE A C 1
ATOM 873 O O . PHE A 1 105 ? 6.549 -9.215 -14.361 1.00 86.69 105 PHE A O 1
ATOM 880 N N . VAL A 1 106 ? 6.039 -10.525 -12.623 1.00 86.19 106 VAL A N 1
ATOM 881 C CA . VAL A 1 106 ? 7.163 -11.446 -12.836 1.00 86.19 106 VAL A CA 1
ATOM 882 C C . VAL A 1 106 ? 6.986 -12.232 -14.119 1.00 86.19 106 VAL A C 1
ATOM 884 O O . VAL A 1 106 ? 7.944 -12.367 -14.874 1.00 86.19 106 VAL A O 1
ATOM 887 N N . LEU A 1 107 ? 5.767 -12.697 -14.402 1.00 84.69 107 LEU A N 1
ATOM 888 C CA . LEU A 1 107 ? 5.459 -13.336 -15.679 1.00 84.69 107 LEU A CA 1
ATOM 889 C C . LEU A 1 107 ? 5.836 -12.424 -16.852 1.00 84.69 107 LEU A C 1
ATOM 891 O O . LEU A 1 107 ? 6.486 -12.875 -17.791 1.00 84.69 107 LEU A O 1
ATOM 895 N N . MET A 1 108 ? 5.533 -11.130 -16.764 1.00 82.75 108 MET A N 1
ATOM 896 C CA . MET A 1 108 ? 5.944 -10.163 -17.783 1.00 82.75 108 MET A CA 1
ATOM 897 C C . MET A 1 108 ? 7.462 -10.025 -17.893 1.00 82.75 108 MET A C 1
ATOM 899 O O . MET A 1 108 ? 7.994 -10.013 -19.001 1.00 82.75 108 MET A O 1
ATOM 903 N N . LEU A 1 109 ? 8.182 -9.995 -16.770 1.00 83.81 109 LEU A N 1
ATOM 904 C CA . LEU A 1 109 ? 9.646 -9.950 -16.779 1.00 83.81 109 LEU A CA 1
ATOM 905 C C . LEU A 1 109 ? 10.271 -11.177 -17.463 1.00 83.81 109 LEU A C 1
ATOM 907 O O . LEU A 1 109 ? 11.306 -11.037 -18.118 1.00 83.81 109 LEU A O 1
ATOM 911 N N . THR A 1 110 ? 9.647 -12.360 -17.360 1.00 83.44 110 THR A N 1
ATOM 912 C CA . THR A 1 110 ? 10.164 -13.589 -17.997 1.00 83.44 110 THR A CA 1
ATOM 913 C C . THR A 1 110 ? 10.159 -13.540 -19.523 1.00 83.44 110 THR A C 1
ATOM 915 O O . THR A 1 110 ? 10.966 -14.232 -20.143 1.00 83.44 110 THR A O 1
ATOM 918 N N . LEU A 1 111 ? 9.335 -12.680 -20.135 1.00 80.25 111 LEU A N 1
ATOM 919 C CA . LEU A 1 111 ? 9.322 -12.484 -21.589 1.00 80.25 111 LEU A CA 1
ATOM 920 C C . LEU A 1 111 ? 10.666 -11.961 -22.119 1.00 80.25 111 LEU A C 1
ATOM 922 O O . LEU A 1 111 ? 11.001 -12.201 -23.275 1.00 80.25 111 LEU A O 1
ATOM 926 N N . ASN A 1 112 ? 11.456 -11.301 -21.267 1.00 74.94 112 ASN A N 1
ATOM 927 C CA . ASN A 1 112 ? 12.825 -10.885 -21.558 1.00 74.94 112 ASN A CA 1
ATOM 928 C C . ASN A 1 112 ? 13.761 -11.273 -20.396 1.00 74.94 112 ASN A C 1
ATOM 930 O O . ASN A 1 112 ? 14.328 -10.436 -19.691 1.00 74.94 112 ASN A O 1
ATOM 934 N N . HIS A 1 113 ? 13.868 -12.584 -20.158 1.00 70.06 113 HIS A N 1
ATOM 935 C CA . HIS A 1 113 ? 14.562 -13.154 -19.000 1.00 70.06 113 HIS A CA 1
ATOM 936 C C . HIS A 1 113 ? 16.041 -12.738 -18.882 1.00 70.06 113 HIS A C 1
ATOM 938 O O . HIS A 1 113 ? 16.548 -12.603 -17.770 1.00 70.06 113 HIS A O 1
ATOM 944 N N . GLN A 1 114 ? 16.754 -12.545 -19.998 1.00 72.00 114 GLN A N 1
ATOM 945 C CA . GLN A 1 114 ? 18.192 -12.239 -19.970 1.00 72.00 114 GLN A CA 1
ATOM 946 C C . GLN A 1 114 ? 18.477 -10.887 -19.303 1.00 72.00 114 GLN A C 1
ATOM 948 O O . GLN A 1 114 ? 19.356 -10.806 -18.446 1.00 72.00 114 GLN A O 1
ATOM 953 N N . GLU A 1 115 ? 17.687 -9.862 -19.618 1.00 77.38 115 GLU A N 1
ATOM 954 C CA . GLU A 1 115 ? 17.847 -8.516 -19.053 1.00 77.38 115 GLU A CA 1
ATOM 955 C C . GLU A 1 115 ? 17.229 -8.391 -17.650 1.00 77.38 115 GLU A C 1
ATOM 957 O O . GLU A 1 115 ? 17.722 -7.630 -16.819 1.00 77.38 115 GLU A O 1
ATOM 962 N N . ASN A 1 116 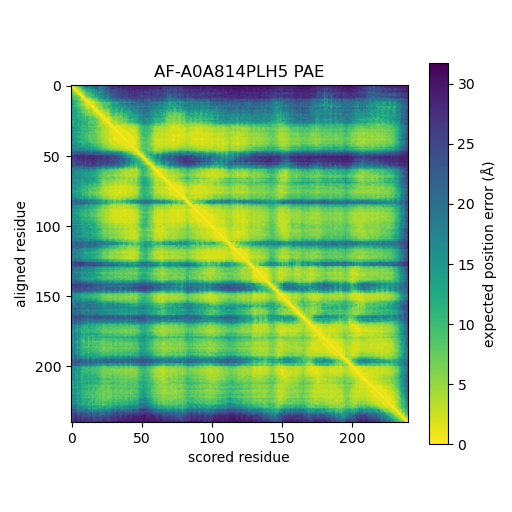? 16.192 -9.183 -17.349 1.00 84.62 116 ASN A N 1
ATOM 963 C CA . ASN A 1 116 ? 15.393 -9.041 -16.125 1.00 84.62 116 ASN A CA 1
ATOM 964 C C . ASN A 1 116 ? 15.667 -10.093 -15.038 1.00 84.62 116 ASN A C 1
ATOM 966 O O . ASN A 1 116 ? 14.997 -10.096 -14.004 1.00 84.62 116 ASN A O 1
ATOM 970 N N . SER A 1 117 ? 16.639 -10.985 -15.241 1.00 85.69 117 SER A N 1
ATOM 971 C CA . SER A 1 117 ? 16.962 -12.080 -14.311 1.00 85.69 117 SER A CA 1
ATOM 972 C C . SER A 1 117 ? 17.189 -11.616 -12.864 1.00 85.69 117 SER A C 1
ATOM 974 O O . SER A 1 117 ? 16.699 -12.248 -11.928 1.00 85.69 117 SER A O 1
ATOM 976 N N . SER A 1 118 ? 17.855 -10.475 -12.669 1.00 89.19 118 SER A N 1
ATOM 977 C CA . SER A 1 118 ? 18.096 -9.890 -11.344 1.00 89.19 118 SER A CA 1
ATOM 978 C C . SER A 1 118 ? 16.804 -9.453 -10.642 1.00 89.19 118 SER A C 1
ATOM 980 O O . SER A 1 118 ? 16.645 -9.694 -9.446 1.00 89.19 118 SER A O 1
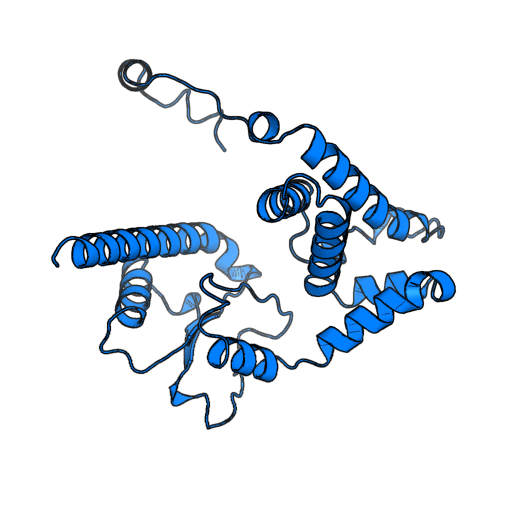ATOM 982 N N . LEU A 1 119 ? 15.855 -8.870 -11.381 1.00 87.44 119 LEU A N 1
ATOM 983 C CA . LEU A 1 119 ? 14.555 -8.431 -10.861 1.00 87.44 119 LEU A CA 1
ATOM 984 C C . LEU A 1 119 ? 13.659 -9.621 -10.504 1.00 87.44 119 LEU A C 1
ATOM 986 O O . LEU A 1 119 ? 12.987 -9.603 -9.473 1.00 87.44 119 LEU A O 1
ATOM 990 N N . ILE A 1 120 ? 13.679 -10.671 -11.331 1.00 88.25 120 ILE A N 1
ATOM 991 C CA . ILE A 1 120 ? 12.958 -11.924 -11.067 1.00 88.25 120 ILE A CA 1
ATOM 992 C C . ILE A 1 120 ? 13.489 -12.561 -9.780 1.00 88.25 120 ILE A C 1
ATOM 994 O O . ILE A 1 120 ? 12.713 -12.901 -8.885 1.00 88.25 120 ILE A O 1
ATOM 998 N N . GLN A 1 121 ? 14.814 -12.665 -9.654 1.00 88.75 121 GLN A N 1
ATOM 999 C CA . GLN A 1 121 ? 15.456 -13.208 -8.462 1.00 88.75 121 GLN A CA 1
ATOM 1000 C C . GLN A 1 121 ? 15.099 -12.386 -7.215 1.00 88.75 121 GLN A C 1
ATOM 1002 O O . GLN A 1 121 ? 14.677 -12.946 -6.203 1.00 88.75 121 GLN A O 1
ATOM 1007 N N . GLN A 1 122 ? 15.167 -11.055 -7.314 1.00 88.38 122 GLN A N 1
ATOM 1008 C CA . GLN A 1 122 ? 14.798 -10.147 -6.230 1.00 88.38 122 GLN A CA 1
ATOM 1009 C C . GLN A 1 122 ? 13.340 -10.323 -5.780 1.00 88.38 122 GLN A C 1
ATOM 1011 O O . GLN A 1 122 ? 13.057 -10.274 -4.581 1.00 88.38 122 GLN A O 1
ATOM 1016 N N . TYR A 1 123 ? 12.409 -10.537 -6.715 1.00 88.44 123 TYR A N 1
ATOM 1017 C CA . TYR A 1 123 ? 11.012 -10.802 -6.381 1.00 88.44 123 TYR A CA 1
ATOM 1018 C C . TYR A 1 123 ? 10.860 -12.091 -5.568 1.00 88.44 123 TYR A C 1
ATOM 1020 O O . TYR A 1 123 ? 10.240 -12.080 -4.503 1.00 88.44 123 TYR A O 1
ATOM 1028 N N . TYR A 1 124 ? 11.442 -13.196 -6.040 1.00 86.62 124 TYR A N 1
ATOM 1029 C CA . TYR A 1 124 ? 11.317 -14.486 -5.361 1.00 86.62 124 TYR A CA 1
ATOM 1030 C C . TYR A 1 124 ? 12.041 -14.511 -4.020 1.00 86.62 124 TYR A C 1
ATOM 1032 O O . TYR A 1 124 ? 11.502 -15.057 -3.061 1.00 86.62 124 TYR A O 1
ATOM 1040 N N . ASP A 1 125 ? 13.205 -13.872 -3.906 1.00 84.94 125 ASP A N 1
ATOM 1041 C CA . ASP A 1 125 ? 13.916 -13.769 -2.632 1.00 84.94 125 ASP A CA 1
ATOM 1042 C C . ASP A 1 125 ? 13.101 -13.011 -1.576 1.00 84.94 125 ASP A C 1
ATOM 1044 O O . ASP A 1 125 ? 13.155 -13.352 -0.397 1.00 84.94 125 ASP A O 1
ATOM 1048 N N . ARG A 1 126 ? 12.260 -12.057 -1.994 1.00 75.38 126 ARG A N 1
ATOM 1049 C CA . ARG A 1 126 ? 11.327 -11.349 -1.104 1.00 75.38 126 ARG A CA 1
ATOM 1050 C C . ARG A 1 126 ? 10.027 -12.108 -0.843 1.00 75.38 126 ARG A C 1
ATOM 1052 O O . ARG A 1 126 ? 9.474 -11.991 0.244 1.00 75.38 126 ARG A O 1
ATOM 1059 N N . LYS A 1 127 ? 9.519 -12.882 -1.807 1.00 67.69 127 LYS A N 1
ATOM 1060 C CA . LYS A 1 127 ? 8.294 -13.693 -1.650 1.00 67.69 127 LYS A CA 1
ATOM 1061 C C . LYS A 1 127 ? 8.510 -15.014 -0.910 1.00 67.69 127 LYS A C 1
ATOM 1063 O O . LYS A 1 127 ? 7.526 -15.633 -0.521 1.00 67.69 127 LYS A O 1
ATOM 1068 N N . LYS A 1 128 ? 9.760 -15.423 -0.663 1.00 59.25 128 LYS A N 1
ATOM 1069 C CA . LYS A 1 128 ? 10.096 -16.517 0.273 1.00 59.25 128 LYS A CA 1
ATOM 1070 C C . LYS A 1 128 ? 9.652 -16.234 1.716 1.00 59.25 128 LYS A C 1
ATOM 1072 O O . LYS A 1 128 ? 9.647 -17.152 2.524 1.00 59.25 128 LYS A O 1
ATOM 1077 N N . ILE A 1 129 ? 9.284 -14.991 2.023 1.00 66.25 129 ILE A N 1
ATOM 1078 C CA . ILE A 1 129 ? 8.769 -14.558 3.319 1.00 66.25 129 ILE A CA 1
ATOM 1079 C C . ILE A 1 129 ? 7.268 -14.886 3.367 1.00 66.25 129 ILE A C 1
ATOM 1081 O O . ILE A 1 129 ? 6.466 -14.272 2.656 1.00 66.25 129 ILE A O 1
ATOM 1085 N N . SER A 1 130 ? 6.878 -15.874 4.174 1.00 75.44 130 SER A N 1
ATOM 1086 C CA . SER A 1 130 ? 5.468 -16.184 4.425 1.00 75.44 130 SER A CA 1
ATOM 1087 C C . SER A 1 130 ? 4.788 -15.041 5.188 1.00 75.44 130 SER A C 1
ATOM 1089 O O . SER A 1 130 ? 5.450 -14.207 5.805 1.00 75.44 130 SER A O 1
ATOM 1091 N N . PHE A 1 131 ? 3.449 -14.992 5.195 1.00 79.50 131 PHE A N 1
ATOM 1092 C CA . PHE A 1 131 ? 2.732 -14.002 6.013 1.00 79.50 131 PHE A CA 1
ATOM 1093 C C . PHE A 1 131 ? 3.151 -14.075 7.490 1.00 79.50 131 PHE A C 1
ATOM 1095 O O . PHE A 1 131 ? 3.325 -13.044 8.129 1.00 79.50 131 PHE A O 1
ATOM 1102 N N . ASN A 1 132 ? 3.400 -15.281 8.004 1.00 80.38 132 ASN A N 1
ATOM 1103 C CA . ASN A 1 132 ? 3.874 -15.478 9.370 1.00 80.38 132 ASN A CA 1
ATOM 1104 C C . ASN A 1 132 ? 5.258 -14.860 9.595 1.00 80.38 132 ASN A C 1
ATOM 1106 O O . ASN A 1 132 ? 5.462 -14.212 10.616 1.00 80.38 132 ASN A O 1
ATOM 1110 N N . ASP A 1 133 ? 6.168 -14.975 8.628 1.00 79.25 133 ASP A N 1
ATOM 1111 C CA . ASP A 1 133 ? 7.496 -14.360 8.716 1.00 79.25 133 ASP A CA 1
ATOM 1112 C C . ASP A 1 133 ? 7.408 -12.825 8.711 1.00 79.25 133 ASP A C 1
ATOM 1114 O O . ASP A 1 133 ? 8.135 -12.166 9.450 1.00 79.25 133 ASP A O 1
ATOM 1118 N N . ILE A 1 134 ? 6.464 -12.245 7.952 1.00 80.06 134 ILE A N 1
ATOM 1119 C CA . ILE A 1 134 ? 6.179 -10.797 7.991 1.00 80.06 134 ILE A CA 1
ATOM 1120 C C . ILE A 1 134 ? 5.720 -10.381 9.393 1.00 80.06 134 ILE A C 1
ATOM 1122 O O . ILE A 1 134 ? 6.170 -9.367 9.922 1.00 80.06 134 ILE A O 1
ATOM 1126 N N . ILE A 1 135 ? 4.818 -11.150 10.005 1.00 82.06 135 ILE A N 1
ATOM 1127 C CA . ILE A 1 135 ? 4.302 -10.852 11.344 1.00 82.06 135 ILE A CA 1
ATOM 1128 C C . ILE A 1 135 ? 5.401 -10.975 12.407 1.00 82.06 135 ILE A C 1
ATOM 1130 O O . ILE A 1 135 ? 5.482 -10.118 13.288 1.00 82.06 135 ILE A O 1
ATOM 1134 N N . ILE A 1 136 ? 6.263 -11.993 12.311 1.00 80.50 136 ILE A N 1
ATOM 1135 C CA . ILE A 1 136 ? 7.424 -12.162 13.197 1.00 80.50 136 ILE A CA 1
ATOM 1136 C C . ILE A 1 136 ? 8.355 -10.953 13.076 1.00 80.50 136 ILE A C 1
ATOM 1138 O O . ILE A 1 136 ? 8.659 -10.325 14.088 1.00 80.50 136 ILE A O 1
ATOM 1142 N N . ASP A 1 137 ? 8.718 -10.559 11.853 1.00 79.44 137 ASP A N 1
ATOM 1143 C CA . ASP A 1 137 ? 9.582 -9.400 11.612 1.00 79.44 137 ASP A CA 1
ATOM 1144 C C . ASP A 1 137 ? 8.991 -8.109 12.205 1.00 79.44 137 ASP A C 1
ATOM 1146 O O . ASP A 1 137 ? 9.690 -7.348 12.873 1.00 79.44 137 ASP A O 1
ATOM 1150 N N . ILE A 1 138 ? 7.680 -7.881 12.050 1.00 80.06 138 ILE A N 1
ATOM 1151 C CA . ILE A 1 138 ? 6.992 -6.720 12.640 1.00 80.06 138 ILE A CA 1
ATOM 1152 C C . ILE A 1 138 ? 7.075 -6.735 14.174 1.00 80.06 138 ILE A C 1
ATOM 1154 O O . ILE A 1 138 ? 7.289 -5.685 14.790 1.00 80.06 138 ILE A O 1
ATOM 1158 N N . LEU A 1 139 ? 6.891 -7.901 14.795 1.00 78.94 139 LEU A N 1
ATOM 1159 C CA . LEU A 1 139 ? 6.892 -8.052 16.249 1.00 78.94 139 LEU A CA 1
ATOM 1160 C C . LEU A 1 139 ? 8.294 -7.971 16.861 1.00 78.94 139 LEU A C 1
ATOM 1162 O O . LEU A 1 139 ? 8.419 -7.498 17.991 1.00 78.94 139 LEU A O 1
ATOM 1166 N N . GLU A 1 140 ? 9.331 -8.397 16.140 1.00 78.19 140 GLU A N 1
ATOM 1167 C CA . GLU A 1 140 ? 10.730 -8.312 16.572 1.00 78.19 140 GLU A CA 1
ATOM 1168 C C . GLU A 1 140 ? 11.313 -6.908 16.333 1.00 78.19 140 GLU A C 1
ATOM 1170 O O . GLU A 1 140 ? 11.998 -6.354 17.194 1.00 78.19 140 GLU A O 1
ATOM 1175 N N . ASN A 1 141 ? 10.963 -6.260 15.216 1.00 72.12 141 ASN A N 1
ATOM 1176 C CA . ASN A 1 141 ? 11.464 -4.939 14.823 1.00 72.12 141 ASN A CA 1
ATOM 1177 C C . ASN A 1 141 ? 10.524 -3.776 15.205 1.00 72.12 141 ASN A C 1
ATOM 1179 O O . ASN A 1 141 ? 10.369 -2.809 14.446 1.00 72.12 141 ASN A O 1
ATOM 1183 N N . LYS A 1 142 ? 9.951 -3.805 16.422 1.00 61.66 142 LYS A N 1
ATOM 1184 C CA . LYS A 1 142 ? 8.963 -2.815 16.927 1.00 61.66 142 LYS A CA 1
ATOM 1185 C C . LYS A 1 142 ? 9.372 -1.344 16.752 1.00 61.66 142 LYS A C 1
ATOM 1187 O O . LYS A 1 142 ? 8.517 -0.479 16.587 1.00 61.66 142 LYS A O 1
ATOM 1192 N N . ASN A 1 143 ? 10.672 -1.044 16.758 1.00 52.00 143 ASN A N 1
ATOM 1193 C CA . ASN A 1 143 ? 11.186 0.327 16.676 1.00 52.00 143 ASN A CA 1
ATOM 1194 C C . ASN A 1 143 ? 11.271 0.894 15.246 1.00 52.00 143 ASN A C 1
ATOM 1196 O O . ASN A 1 143 ? 11.331 2.115 15.091 1.00 52.00 143 ASN A O 1
ATOM 1200 N N . LYS A 1 144 ? 11.273 0.046 14.204 1.00 52.22 144 LYS A N 1
ATOM 1201 C CA . LYS A 1 144 ? 11.338 0.488 12.796 1.00 52.22 144 LYS A CA 1
ATOM 1202 C C . LYS A 1 144 ? 9.951 0.695 12.182 1.00 52.22 144 LYS A C 1
ATOM 1204 O O . LYS A 1 144 ? 9.772 1.617 11.390 1.00 52.22 144 LYS A O 1
ATOM 1209 N N . ASN A 1 145 ? 8.955 -0.082 12.608 1.00 53.62 145 ASN A N 1
ATOM 1210 C CA . ASN A 1 145 ? 7.589 -0.032 12.081 1.00 53.62 145 ASN A CA 1
ATOM 1211 C C . ASN A 1 145 ? 6.675 0.864 12.930 1.00 53.62 145 ASN A C 1
ATOM 1213 O O . ASN A 1 145 ? 5.630 0.441 13.413 1.00 53.62 145 ASN A O 1
ATOM 1217 N N . LYS A 1 146 ? 7.055 2.139 13.097 1.00 54.47 146 LYS A N 1
ATOM 1218 C CA . LYS A 1 146 ? 6.191 3.148 13.749 1.00 54.47 146 LYS A CA 1
ATOM 1219 C C . LYS A 1 146 ? 4.897 3.434 12.976 1.00 54.47 146 LYS A C 1
ATOM 1221 O O . LYS A 1 146 ? 3.980 4.036 13.529 1.00 54.47 146 LYS A O 1
ATOM 1226 N N . TYR A 1 147 ? 4.830 3.028 11.711 1.00 58.66 147 TYR A N 1
ATOM 1227 C CA . TYR A 1 147 ? 3.718 3.296 10.809 1.00 58.66 147 TYR A CA 1
ATOM 1228 C C . TYR A 1 147 ? 2.975 1.998 10.501 1.00 58.66 147 TYR A C 1
ATOM 1230 O O . TYR A 1 147 ? 3.598 0.974 10.228 1.00 58.66 147 TYR A O 1
ATOM 1238 N N . GLY A 1 148 ? 1.641 2.047 10.550 1.00 71.31 148 GLY A N 1
ATOM 1239 C CA . GLY A 1 148 ? 0.799 0.913 10.181 1.00 71.31 148 GLY A CA 1
ATOM 1240 C C . GLY A 1 148 ? 1.104 0.433 8.760 1.00 71.31 148 GLY A C 1
ATOM 1241 O O . GLY A 1 148 ? 1.313 1.240 7.853 1.00 71.31 148 GLY A O 1
ATOM 1242 N N . GLN A 1 149 ? 1.131 -0.884 8.571 1.00 80.88 149 GLN A N 1
ATOM 1243 C CA . GLN A 1 149 ? 1.419 -1.510 7.284 1.00 80.88 149 GLN A CA 1
ATOM 1244 C C . GLN A 1 149 ? 0.124 -1.967 6.608 1.00 80.88 149 GLN A C 1
ATOM 1246 O O . GLN A 1 149 ? -0.757 -2.535 7.249 1.00 80.88 149 GLN A O 1
ATOM 1251 N N . ILE A 1 150 ? 0.019 -1.734 5.298 1.00 84.88 150 ILE A N 1
ATOM 1252 C CA . ILE A 1 150 ? -1.076 -2.247 4.469 1.00 84.88 150 ILE A CA 1
ATOM 1253 C C . ILE A 1 150 ? -0.551 -3.457 3.704 1.00 84.88 150 ILE A C 1
ATOM 1255 O O . ILE A 1 150 ? 0.454 -3.360 2.998 1.00 84.88 150 ILE A O 1
ATOM 1259 N N . ILE A 1 151 ? -1.237 -4.589 3.842 1.00 85.31 151 ILE A N 1
ATOM 1260 C CA . ILE A 1 151 ? -0.905 -5.837 3.157 1.00 85.31 151 ILE A CA 1
ATOM 1261 C C . ILE A 1 151 ? -2.057 -6.169 2.214 1.00 85.31 151 ILE A C 1
ATOM 1263 O O . ILE A 1 151 ? -3.206 -6.280 2.639 1.00 85.31 151 ILE A O 1
ATOM 1267 N N . TYR A 1 152 ? -1.739 -6.320 0.930 1.00 85.12 152 TYR A N 1
ATOM 1268 C CA . TYR A 1 152 ? -2.692 -6.762 -0.081 1.00 85.12 152 TYR A CA 1
ATOM 1269 C C . TYR A 1 152 ? -2.578 -8.268 -0.263 1.00 85.12 152 TYR A C 1
ATOM 1271 O O . TYR A 1 152 ? -1.476 -8.809 -0.371 1.00 85.12 152 TYR A O 1
ATOM 1279 N N . THR A 1 153 ? -3.720 -8.939 -0.318 1.00 83.94 153 THR A N 1
ATOM 1280 C CA . THR A 1 153 ? -3.790 -10.380 -0.530 1.00 83.94 153 THR A CA 1
ATOM 1281 C C . THR A 1 153 ? -5.012 -10.735 -1.365 1.00 83.94 153 THR A C 1
ATOM 1283 O O . THR A 1 153 ? -6.032 -10.049 -1.304 1.00 83.94 153 THR A O 1
ATOM 1286 N N . TYR A 1 154 ? -4.894 -11.815 -2.135 1.00 81.06 154 TYR A N 1
ATOM 1287 C CA . TYR A 1 154 ? -6.000 -12.438 -2.867 1.00 81.06 154 TYR A CA 1
ATOM 1288 C C . TYR A 1 154 ? -6.635 -13.602 -2.083 1.00 81.06 154 TYR A C 1
ATOM 1290 O O . TYR A 1 154 ? -7.586 -14.214 -2.561 1.00 81.06 154 TYR A O 1
ATOM 1298 N N . THR A 1 155 ? -6.121 -13.919 -0.886 1.00 79.62 155 THR A N 1
ATOM 1299 C CA . THR A 1 155 ? -6.694 -14.934 0.015 1.00 79.62 155 THR A CA 1
ATOM 1300 C C . THR A 1 155 ? -8.082 -14.523 0.488 1.00 79.62 155 THR A C 1
ATOM 1302 O O . THR A 1 155 ? -8.343 -13.338 0.722 1.00 79.62 155 THR A O 1
ATOM 1305 N N . GLN A 1 156 ? -8.968 -15.494 0.695 1.00 79.19 156 GLN A N 1
ATOM 1306 C CA . GLN A 1 156 ? -10.343 -15.197 1.079 1.00 79.19 156 GLN A CA 1
ATOM 1307 C C . GLN A 1 156 ? -10.405 -14.625 2.504 1.00 79.19 156 GLN A C 1
ATOM 1309 O O . GLN A 1 156 ? -9.752 -15.110 3.426 1.00 79.19 156 GLN A O 1
ATOM 1314 N N . ILE A 1 157 ? -11.249 -13.613 2.734 1.00 79.00 157 ILE A N 1
ATOM 1315 C CA . ILE A 1 157 ? -11.395 -12.998 4.069 1.00 79.00 157 ILE A CA 1
ATOM 1316 C C . ILE A 1 157 ? -11.980 -13.955 5.124 1.00 79.00 157 ILE A C 1
ATOM 1318 O O . ILE A 1 157 ? -11.899 -13.710 6.330 1.00 79.00 157 ILE A O 1
ATOM 1322 N N . TYR A 1 158 ? -12.618 -15.038 4.687 1.00 71.25 158 TYR A N 1
ATOM 1323 C CA . TYR A 1 158 ? -13.230 -16.029 5.569 1.00 71.25 158 TYR A CA 1
ATOM 1324 C C . TYR A 1 158 ? -12.241 -17.091 6.047 1.00 71.25 158 TYR A C 1
ATOM 1326 O O . TYR A 1 158 ? -12.512 -17.724 7.061 1.00 71.25 158 TYR A O 1
ATOM 1334 N N . GLU A 1 159 ? -11.091 -17.230 5.385 1.00 75.00 159 GLU A N 1
ATOM 1335 C CA . GLU A 1 159 ? -10.028 -18.129 5.825 1.00 75.00 159 GLU A CA 1
ATOM 1336 C C . GLU A 1 159 ? -9.420 -17.606 7.129 1.00 75.00 159 GLU A C 1
ATOM 1338 O O . GLU A 1 159 ? -9.069 -16.424 7.248 1.00 75.00 159 GLU A O 1
ATOM 1343 N N . THR A 1 160 ? -9.331 -18.479 8.128 1.00 73.88 160 THR A N 1
ATOM 1344 C CA . THR A 1 160 ? -8.615 -18.196 9.372 1.00 73.88 160 THR A CA 1
ATOM 1345 C C . THR A 1 160 ? -7.125 -18.167 9.072 1.00 73.88 160 THR A C 1
ATOM 1347 O O . THR A 1 160 ? -6.594 -19.090 8.456 1.00 73.88 160 THR A O 1
ATOM 1350 N N . ILE A 1 161 ? -6.445 -17.106 9.498 1.00 77.44 161 ILE A N 1
ATOM 1351 C CA . ILE A 1 161 ? -4.992 -17.052 9.409 1.00 77.44 161 ILE A CA 1
ATOM 1352 C C . ILE A 1 161 ? -4.447 -17.827 10.606 1.00 77.44 161 ILE A C 1
ATOM 1354 O O . ILE A 1 161 ? -4.757 -17.509 11.750 1.00 77.44 161 ILE A O 1
ATOM 1358 N N . HIS A 1 162 ? -3.672 -18.874 10.337 1.00 75.69 162 HIS A N 1
ATOM 1359 C CA . HIS A 1 162 ? -3.027 -19.656 11.382 1.00 75.69 162 HIS A CA 1
ATOM 1360 C C . HIS A 1 162 ? -1.698 -19.010 11.759 1.00 75.69 162 HIS A C 1
ATOM 1362 O O . HIS A 1 162 ? -0.719 -19.103 11.009 1.00 75.69 162 HIS A O 1
ATOM 1368 N N . TYR A 1 163 ? -1.665 -18.380 12.930 1.00 77.69 163 TYR A N 1
ATOM 1369 C CA . TYR A 1 163 ? -0.426 -17.900 13.517 1.00 77.69 163 TYR A CA 1
ATOM 1370 C C . TYR A 1 163 ? 0.245 -19.034 14.308 1.00 77.69 163 TYR A C 1
ATOM 1372 O O . TYR A 1 163 ? -0.428 -19.905 14.861 1.00 77.69 163 TYR A O 1
ATOM 1380 N N . PRO A 1 164 ? 1.583 -19.062 14.383 1.00 74.50 164 PRO A N 1
ATOM 1381 C CA . PRO A 1 164 ? 2.285 -19.903 15.342 1.00 74.50 164 PRO A CA 1
ATOM 1382 C C . PRO A 1 164 ? 1.792 -19.611 16.769 1.00 74.50 164 PRO A C 1
ATOM 1384 O O . PRO A 1 164 ? 1.679 -18.443 17.135 1.00 74.50 164 PRO A O 1
ATOM 1387 N N . ASN A 1 165 ? 1.586 -20.643 17.599 1.00 67.69 165 ASN A N 1
ATOM 1388 C CA . ASN A 1 165 ? 1.046 -20.536 18.974 1.00 67.69 165 ASN A CA 1
ATOM 1389 C C . ASN A 1 165 ? 1.730 -19.473 19.864 1.00 67.69 165 ASN A C 1
ATOM 1391 O O . ASN A 1 165 ? 1.143 -18.980 20.822 1.00 67.69 165 ASN A O 1
ATOM 1395 N N . ILE A 1 166 ? 2.985 -19.124 19.568 1.00 63.91 166 ILE A N 1
ATOM 1396 C CA . ILE A 1 166 ? 3.776 -18.114 20.290 1.00 63.91 166 ILE A CA 1
ATOM 1397 C C . ILE A 1 166 ? 3.257 -16.684 20.014 1.00 63.91 166 ILE A C 1
ATOM 1399 O O . ILE A 1 166 ? 3.451 -15.778 20.824 1.00 63.91 166 ILE A O 1
ATOM 1403 N N . LEU A 1 167 ? 2.583 -16.471 18.881 1.00 67.38 167 LEU A N 1
ATOM 1404 C CA . LEU A 1 167 ? 2.138 -15.166 18.393 1.00 67.38 167 LEU A CA 1
ATOM 1405 C C . LEU A 1 167 ? 0.649 -14.897 18.642 1.00 67.38 167 LEU A C 1
ATOM 1407 O O . LEU A 1 167 ? 0.274 -13.731 18.738 1.00 67.38 167 LEU A O 1
ATOM 1411 N N . ASP A 1 168 ? -0.179 -15.932 18.813 1.00 68.81 168 ASP A N 1
ATOM 1412 C CA . ASP A 1 168 ? -1.636 -15.788 18.992 1.00 68.81 168 ASP A CA 1
ATOM 1413 C C . ASP A 1 168 ? -2.006 -14.876 20.172 1.00 68.81 168 ASP A C 1
ATOM 1415 O O . ASP A 1 168 ? -2.905 -14.041 20.076 1.00 68.81 168 ASP A O 1
ATOM 1419 N N . ASN A 1 169 ? -1.257 -14.955 21.274 1.00 73.94 169 ASN A N 1
ATOM 1420 C CA . ASN A 1 169 ? -1.502 -14.114 22.449 1.00 73.94 169 ASN A CA 1
ATOM 1421 C C . ASN A 1 169 ? -1.124 -12.639 22.229 1.00 73.94 169 ASN A C 1
ATOM 1423 O O . ASN A 1 169 ? -1.592 -11.765 22.958 1.00 73.94 169 ASN A O 1
ATOM 1427 N N . ASN A 1 170 ? -0.299 -12.350 21.221 1.00 78.81 170 ASN A N 1
ATOM 1428 C CA . ASN A 1 170 ? 0.201 -11.011 20.920 1.00 78.81 170 ASN A CA 1
ATOM 1429 C C . ASN A 1 170 ? -0.603 -10.299 19.827 1.00 78.81 170 ASN A C 1
ATOM 1431 O O . ASN A 1 170 ? -0.385 -9.104 19.612 1.00 78.81 170 ASN A O 1
ATOM 1435 N N . ILE A 1 171 ? -1.511 -11.001 19.146 1.00 84.50 171 ILE A N 1
ATOM 1436 C CA . ILE A 1 171 ? -2.218 -10.500 17.968 1.00 84.50 171 ILE A CA 1
ATOM 1437 C C . ILE A 1 171 ? -3.700 -10.301 18.286 1.00 84.50 171 ILE A C 1
ATOM 1439 O O . ILE A 1 171 ? -4.373 -11.137 18.891 1.00 84.50 171 ILE A O 1
ATOM 1443 N N . ASP A 1 172 ? -4.230 -9.150 17.887 1.00 86.81 172 ASP A N 1
ATOM 1444 C CA . ASP A 1 172 ? -5.658 -8.867 17.878 1.00 86.81 172 ASP A CA 1
ATOM 1445 C C . ASP A 1 172 ? -6.140 -8.784 16.436 1.00 86.81 172 ASP A C 1
ATOM 1447 O O . ASP A 1 172 ? -5.859 -7.813 15.742 1.00 86.81 172 ASP A O 1
ATOM 1451 N N . GLU A 1 173 ? -6.844 -9.810 15.968 1.00 87.81 173 GLU A N 1
ATOM 1452 C CA . GLU A 1 173 ? -7.417 -9.825 14.624 1.00 87.81 173 GLU A CA 1
ATOM 1453 C C . GLU A 1 173 ? -8.895 -9.429 14.671 1.00 87.81 173 GLU A C 1
ATOM 1455 O O . GLU A 1 173 ? -9.694 -10.007 15.410 1.00 87.81 173 GLU A O 1
ATOM 1460 N N . VAL A 1 174 ? -9.276 -8.456 13.845 1.00 90.38 174 VAL A N 1
ATOM 1461 C CA . VAL A 1 174 ? -10.667 -8.037 13.657 1.00 90.38 174 VAL A CA 1
ATOM 1462 C C . VAL A 1 174 ? -10.989 -7.878 12.177 1.00 90.38 174 VAL A C 1
ATOM 1464 O O . VAL A 1 174 ? -10.151 -7.452 11.384 1.00 90.38 174 VAL A O 1
ATOM 1467 N N . LYS A 1 175 ? -12.227 -8.190 11.792 1.00 90.88 175 LYS A N 1
ATOM 1468 C CA . LYS A 1 175 ? -12.759 -7.873 10.460 1.00 90.88 175 LYS A CA 1
ATOM 1469 C C . LYS A 1 175 ? -13.500 -6.548 10.537 1.00 90.88 175 LYS A C 1
ATOM 1471 O O . LYS A 1 175 ? -14.238 -6.331 11.495 1.00 90.88 175 LYS A O 1
ATOM 1476 N N . LEU A 1 176 ? -13.329 -5.683 9.541 1.00 89.94 176 LEU A N 1
ATOM 1477 C CA . LEU A 1 176 ? -14.010 -4.387 9.510 1.00 89.94 176 LEU A CA 1
ATOM 1478 C C . LEU A 1 176 ? -15.543 -4.555 9.545 1.00 89.94 176 LEU A C 1
ATOM 1480 O O . LEU A 1 176 ? -16.218 -3.838 10.278 1.00 89.94 176 LEU A O 1
ATOM 1484 N N . ALA 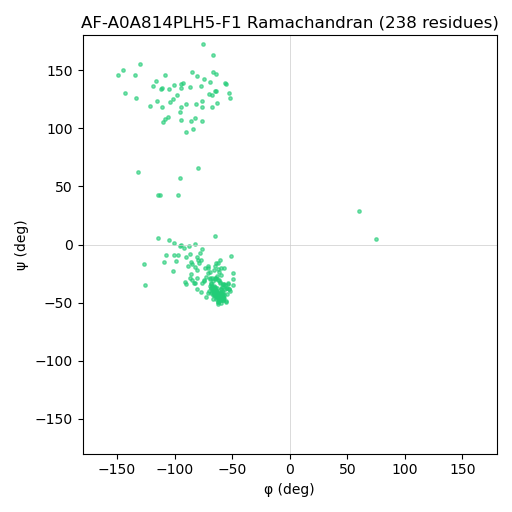A 1 177 ? -16.062 -5.590 8.886 1.00 88.44 177 ALA A N 1
ATOM 1485 C CA . ALA A 1 177 ? -17.482 -5.933 8.868 1.00 88.44 177 ALA A CA 1
ATOM 1486 C C . ALA A 1 177 ? -18.073 -6.286 10.244 1.00 88.44 177 ALA A C 1
ATOM 1488 O O . ALA A 1 177 ? -19.292 -6.322 10.389 1.00 88.44 177 ALA A O 1
ATOM 1489 N N . ASN A 1 178 ? -17.237 -6.562 11.252 1.00 90.44 178 ASN A N 1
ATOM 1490 C CA . ASN A 1 178 ? -17.709 -6.859 12.604 1.00 90.44 178 ASN A CA 1
ATOM 1491 C C . ASN A 1 178 ? -18.137 -5.595 13.365 1.00 90.44 178 ASN A C 1
ATOM 1493 O O . ASN A 1 178 ? -18.760 -5.719 14.417 1.00 90.44 178 ASN A O 1
ATOM 1497 N N . PHE A 1 179 ? -17.792 -4.403 12.873 1.00 89.06 179 PHE A N 1
ATOM 1498 C CA . PHE A 1 179 ? -18.190 -3.144 13.491 1.00 89.06 179 PHE A CA 1
ATOM 1499 C C . PHE A 1 179 ? -19.523 -2.674 12.911 1.00 89.06 179 PHE A C 1
ATOM 1501 O O . PHE A 1 179 ? -19.638 -2.419 11.713 1.00 89.06 179 PHE A O 1
ATOM 1508 N N . ILE A 1 180 ? -20.523 -2.519 13.776 1.00 87.19 180 ILE A N 1
ATOM 1509 C CA . ILE A 1 180 ? -21.845 -2.002 13.407 1.00 87.19 180 ILE A CA 1
ATOM 1510 C C . ILE A 1 180 ? -21.804 -0.470 13.364 1.00 87.19 180 ILE A C 1
ATOM 1512 O O . ILE A 1 180 ? -22.480 0.154 12.545 1.00 87.19 180 ILE A O 1
ATOM 1516 N N . SER A 1 181 ? -20.992 0.150 14.229 1.00 88.19 181 SER A N 1
ATOM 1517 C CA . SER A 1 181 ? -20.881 1.607 14.329 1.00 88.19 181 SER A CA 1
ATOM 1518 C C . SER A 1 181 ? -19.439 2.116 14.297 1.00 88.19 181 SER A C 1
ATOM 1520 O O . SER A 1 181 ? -18.491 1.443 14.699 1.00 88.19 181 SER A O 1
ATOM 1522 N N . GLU A 1 182 ? -19.281 3.371 13.868 1.00 86.31 182 GLU A N 1
ATOM 1523 C CA . GLU A 1 182 ? -17.999 4.086 13.899 1.00 86.31 182 GLU A CA 1
ATOM 1524 C C . GLU A 1 182 ? -17.417 4.168 15.322 1.00 86.31 182 GLU A C 1
ATOM 1526 O O . GLU A 1 182 ? -16.204 4.069 15.513 1.00 86.31 182 GLU A O 1
ATOM 1531 N N . LEU A 1 183 ? -18.288 4.287 16.327 1.00 88.12 183 LEU A N 1
ATOM 1532 C CA . LEU A 1 183 ? -17.901 4.354 17.732 1.00 88.12 183 LEU A CA 1
ATOM 1533 C C . LEU A 1 183 ? -17.239 3.055 18.211 1.00 88.12 183 LEU A C 1
ATOM 1535 O O . LEU A 1 183 ? -16.260 3.112 18.952 1.00 88.12 183 LEU A O 1
ATOM 1539 N N . GLU A 1 184 ? -17.728 1.891 17.777 1.00 89.75 184 GLU A N 1
ATOM 1540 C CA . GLU A 1 184 ? -17.134 0.595 18.133 1.00 89.75 184 GLU A CA 1
ATOM 1541 C C . GLU A 1 184 ? -15.712 0.456 17.587 1.00 89.75 184 GLU A C 1
ATOM 1543 O O . GLU A 1 184 ? -14.811 0.047 18.320 1.00 89.75 184 GLU A O 1
ATOM 1548 N N . LEU A 1 185 ? -15.493 0.859 16.331 1.00 88.31 185 LEU A N 1
ATOM 1549 C CA . LEU A 1 185 ? -14.165 0.883 15.719 1.00 88.31 185 LEU A CA 1
ATOM 1550 C C . LEU A 1 185 ? -13.220 1.800 16.506 1.00 88.31 185 LEU A C 1
ATOM 1552 O O . LEU A 1 185 ? -12.105 1.400 16.844 1.00 88.31 185 LEU A O 1
ATOM 1556 N N . ILE A 1 186 ? -13.671 3.015 16.835 1.00 88.19 186 ILE A N 1
ATOM 1557 C CA . ILE A 1 186 ? -12.877 3.977 17.608 1.00 88.19 186 ILE A CA 1
ATOM 1558 C C . ILE A 1 186 ? -12.525 3.403 18.981 1.00 88.19 186 ILE A C 1
ATOM 1560 O O . ILE A 1 186 ? -11.365 3.455 19.386 1.00 88.19 186 ILE A O 1
ATOM 1564 N N . ASN A 1 187 ? -13.498 2.825 19.684 1.00 88.62 187 ASN A N 1
ATOM 1565 C CA . ASN A 1 187 ? -13.284 2.237 21.002 1.00 88.62 187 ASN A CA 1
ATOM 1566 C C . ASN A 1 187 ? -12.303 1.066 20.941 1.00 88.62 187 ASN A C 1
ATOM 1568 O O . ASN A 1 187 ? -11.410 0.989 21.781 1.00 88.62 187 ASN A O 1
ATOM 1572 N N . LYS A 1 188 ? -12.411 0.198 19.931 1.00 88.44 188 LYS A N 1
ATOM 1573 C CA . LYS A 1 188 ? -11.504 -0.940 19.750 1.00 88.44 188 LYS A CA 1
ATOM 1574 C C . LYS A 1 188 ? -10.065 -0.491 19.501 1.00 88.44 188 LYS A C 1
ATOM 1576 O O . LYS A 1 188 ? -9.144 -1.011 20.127 1.00 88.44 188 LYS A O 1
ATOM 1581 N N . VAL A 1 189 ? -9.868 0.503 18.634 1.00 86.56 189 VAL A N 1
ATOM 1582 C CA . VAL A 1 189 ? -8.536 1.061 18.364 1.00 86.56 189 VAL A CA 1
ATOM 1583 C C . VAL A 1 189 ? -7.991 1.778 19.605 1.00 86.56 189 VAL A C 1
ATOM 1585 O O . VAL A 1 189 ? -6.839 1.566 19.969 1.00 86.56 189 VAL A O 1
ATOM 1588 N N . LYS A 1 190 ? -8.806 2.568 20.317 1.00 85.25 190 LYS A N 1
ATOM 1589 C CA . LYS A 1 190 ? -8.388 3.222 21.571 1.00 85.25 190 LYS A CA 1
ATOM 1590 C C . LYS A 1 190 ? -7.989 2.212 22.642 1.00 85.25 190 LYS A C 1
ATOM 1592 O O . LYS A 1 190 ? -6.959 2.404 23.273 1.00 85.25 190 LYS A O 1
ATOM 1597 N N . GLN A 1 191 ? -8.764 1.140 22.816 1.00 85.88 191 GLN A N 1
ATOM 1598 C CA . GLN A 1 191 ? -8.440 0.044 23.733 1.00 85.88 191 GLN A CA 1
ATOM 1599 C C . GLN A 1 191 ? -7.085 -0.581 23.408 1.00 85.88 191 GLN A C 1
ATOM 1601 O O . GLN A 1 191 ? -6.299 -0.807 24.319 1.00 85.88 191 GLN A O 1
ATOM 1606 N N . TYR A 1 192 ? -6.787 -0.814 22.127 1.00 84.25 192 TYR A N 1
ATOM 1607 C CA . TYR A 1 192 ? -5.495 -1.356 21.707 1.00 84.25 192 TYR A CA 1
ATOM 1608 C C . TYR A 1 192 ? -4.308 -0.468 22.119 1.00 84.25 192 TYR A C 1
ATOM 1610 O O . TYR A 1 192 ? -3.277 -0.978 22.540 1.00 84.25 192 TYR A O 1
ATOM 1618 N N . TYR A 1 193 ? -4.462 0.857 22.058 1.00 79.12 193 TYR A N 1
ATOM 1619 C CA . TYR A 1 193 ? -3.417 1.799 22.471 1.00 79.12 193 TYR A CA 1
ATOM 1620 C C . TYR A 1 193 ? -3.357 2.061 23.987 1.00 79.12 193 TYR A C 1
ATOM 1622 O O . TYR A 1 193 ? -2.516 2.845 24.431 1.00 79.12 193 TYR A O 1
ATOM 1630 N N . GLN A 1 194 ? -4.219 1.439 24.802 1.00 80.81 194 GLN A N 1
ATOM 1631 C CA . GLN A 1 194 ? -4.142 1.580 26.257 1.00 80.81 194 GLN A CA 1
ATOM 1632 C C . GLN A 1 194 ? -2.966 0.772 26.833 1.00 80.81 194 GLN A C 1
ATOM 1634 O O . GLN A 1 194 ? -2.753 -0.366 26.421 1.00 80.81 194 GLN A O 1
ATOM 1639 N N . PRO A 1 195 ? -2.255 1.288 27.858 1.00 70.06 195 PRO A N 1
ATOM 1640 C CA . PRO A 1 195 ? -1.125 0.585 28.481 1.00 70.06 195 PRO A CA 1
ATOM 1641 C C . PRO A 1 195 ? -1.473 -0.782 29.091 1.00 70.06 195 PRO A C 1
ATOM 1643 O O . PRO A 1 195 ? -0.588 -1.591 29.343 1.00 70.06 195 PRO A O 1
ATOM 1646 N N . SER A 1 196 ? -2.756 -1.028 29.371 1.00 69.88 196 SER A N 1
ATOM 1647 C CA . SER A 1 196 ? -3.271 -2.270 29.951 1.00 69.88 196 SER A CA 1
ATOM 1648 C C . SER A 1 196 ? -3.426 -3.411 28.939 1.00 69.88 196 SER A C 1
ATOM 1650 O O . SER A 1 196 ? -3.617 -4.557 29.352 1.00 69.88 196 SER A O 1
ATOM 1652 N N . MET A 1 197 ? -3.362 -3.135 27.632 1.00 71.50 197 MET A N 1
ATOM 1653 C CA . MET A 1 197 ? -3.438 -4.170 26.604 1.00 71.50 197 MET A CA 1
ATOM 1654 C C . MET A 1 197 ? -2.111 -4.926 26.498 1.00 71.50 197 MET A C 1
ATOM 1656 O O . MET A 1 197 ? -1.062 -4.346 26.242 1.00 71.50 197 MET A O 1
ATOM 1660 N N . GLN A 1 198 ? -2.170 -6.251 26.654 1.00 68.44 198 GLN A N 1
ATOM 1661 C CA . GLN A 1 198 ? -1.006 -7.136 26.504 1.00 68.44 198 GLN A CA 1
ATOM 1662 C C . GLN A 1 198 ? -0.659 -7.423 25.033 1.00 68.44 198 GLN A C 1
ATOM 1664 O O . GLN A 1 198 ? 0.441 -7.887 24.732 1.00 68.44 198 GLN A O 1
ATOM 1669 N N . LYS A 1 199 ? -1.586 -7.150 24.105 1.00 77.69 199 LYS A N 1
ATOM 1670 C CA . LYS A 1 199 ? -1.413 -7.450 22.681 1.00 77.69 199 LYS A CA 1
ATOM 1671 C C . LYS A 1 199 ? -0.493 -6.431 22.009 1.00 77.69 199 LYS A C 1
ATOM 1673 O O . LYS A 1 199 ? -0.616 -5.231 22.219 1.00 77.69 199 LYS A O 1
ATOM 1678 N N . SER A 1 200 ? 0.421 -6.927 21.177 1.00 78.56 200 SER A N 1
ATOM 1679 C CA . SER A 1 200 ? 1.471 -6.142 20.513 1.00 78.56 200 SER A CA 1
ATOM 1680 C C . SER A 1 200 ? 1.147 -5.751 19.068 1.00 78.56 200 SER A C 1
ATOM 1682 O O . SER A 1 200 ? 1.866 -4.919 18.515 1.00 78.56 200 SER A O 1
ATOM 1684 N N . LEU A 1 201 ? 0.131 -6.361 18.443 1.00 84.81 201 LEU A N 1
ATOM 1685 C CA . LEU A 1 201 ? -0.249 -6.088 17.056 1.00 84.81 201 LEU A CA 1
ATOM 1686 C C . LEU A 1 201 ? -1.770 -6.131 16.862 1.00 84.81 201 LEU A C 1
ATOM 1688 O O . LEU A 1 201 ? -2.414 -7.106 17.242 1.00 84.81 201 LEU A O 1
ATOM 1692 N N . LEU A 1 202 ? -2.332 -5.102 16.223 1.00 87.81 202 LEU A N 1
ATOM 1693 C CA . LEU A 1 202 ? -3.725 -5.059 15.768 1.00 87.81 202 LEU A CA 1
ATOM 1694 C C . LEU A 1 202 ? -3.776 -5.276 14.253 1.00 87.81 202 LEU A C 1
ATOM 1696 O O . LEU A 1 202 ? -3.190 -4.506 13.492 1.00 87.81 202 LEU A O 1
ATOM 1700 N N . ILE A 1 203 ? -4.516 -6.292 13.818 1.00 89.25 203 ILE A N 1
ATOM 1701 C CA . ILE A 1 203 ? -4.751 -6.616 12.412 1.00 89.25 203 ILE A CA 1
ATOM 1702 C C . ILE A 1 203 ? -6.218 -6.337 12.094 1.00 89.25 203 ILE A C 1
ATOM 1704 O O . ILE A 1 203 ? -7.119 -6.965 12.646 1.00 89.25 203 ILE A O 1
ATOM 1708 N N . ILE A 1 204 ? -6.455 -5.407 11.168 1.00 90.81 204 ILE A N 1
ATOM 1709 C CA . ILE A 1 204 ? -7.792 -5.105 10.649 1.00 90.81 204 ILE A CA 1
ATOM 1710 C C . ILE A 1 204 ? -7.895 -5.684 9.241 1.00 90.81 204 ILE A C 1
ATOM 1712 O O . ILE A 1 204 ? -7.261 -5.193 8.307 1.00 90.81 204 ILE A O 1
ATOM 1716 N N . ARG A 1 205 ? -8.702 -6.733 9.085 1.00 91.62 205 ARG A N 1
ATOM 1717 C CA . ARG A 1 205 ? -8.987 -7.371 7.797 1.00 91.62 205 ARG A CA 1
ATOM 1718 C C . ARG A 1 205 ? -10.140 -6.667 7.106 1.00 91.62 205 ARG A C 1
ATOM 1720 O O . ARG A 1 205 ? -11.161 -6.383 7.734 1.00 91.62 205 ARG A O 1
ATOM 1727 N N . ILE A 1 206 ? -9.970 -6.419 5.813 1.00 91.06 206 ILE A N 1
ATOM 1728 C CA . ILE A 1 206 ? -10.922 -5.659 5.009 1.00 91.06 206 ILE A CA 1
ATOM 1729 C C . ILE A 1 206 ? -11.175 -6.398 3.698 1.00 91.06 206 ILE A C 1
ATOM 1731 O O . ILE A 1 206 ? -10.238 -6.700 2.960 1.00 91.06 206 ILE A O 1
ATOM 1735 N N . ASP A 1 207 ? -12.442 -6.663 3.399 1.00 91.12 207 ASP A N 1
ATOM 1736 C CA . ASP A 1 207 ? -12.891 -7.128 2.094 1.00 91.12 207 ASP A CA 1
ATOM 1737 C C . ASP A 1 207 ? -13.074 -5.900 1.209 1.00 91.12 207 ASP A C 1
ATOM 1739 O O . ASP A 1 207 ? -14.077 -5.188 1.281 1.00 91.12 207 ASP A O 1
ATOM 1743 N N . TYR A 1 208 ? -12.082 -5.636 0.362 1.00 88.12 208 TYR A N 1
ATOM 1744 C CA . TYR A 1 208 ? -12.091 -4.463 -0.505 1.00 88.12 208 TYR A CA 1
ATOM 1745 C C . TYR A 1 208 ? -13.355 -4.377 -1.377 1.00 88.12 208 TYR A C 1
ATOM 1747 O O . TYR A 1 208 ? -13.890 -3.287 -1.580 1.00 88.12 208 TYR A O 1
ATOM 1755 N N . HIS A 1 209 ? -13.880 -5.502 -1.868 1.00 86.75 209 HIS A N 1
ATOM 1756 C CA . HIS A 1 209 ? -15.030 -5.485 -2.772 1.00 86.75 209 HIS A CA 1
ATOM 1757 C C . HIS A 1 209 ? -16.317 -5.059 -2.068 1.00 86.75 209 HIS A C 1
ATOM 1759 O O . HIS A 1 209 ? -17.135 -4.354 -2.665 1.00 86.75 209 HIS A O 1
ATOM 1765 N N . LYS A 1 210 ? -16.479 -5.452 -0.803 1.00 88.44 210 LYS A N 1
ATOM 1766 C CA . LYS A 1 210 ? -17.672 -5.138 -0.007 1.00 88.44 210 LYS A CA 1
ATOM 1767 C C . LYS A 1 210 ? -17.534 -3.827 0.759 1.00 88.44 210 LYS A C 1
ATOM 1769 O O . LYS A 1 210 ? -18.509 -3.099 0.909 1.00 88.44 210 LYS A O 1
ATOM 1774 N N . GLU A 1 211 ? -16.326 -3.498 1.206 1.00 89.12 211 GLU A N 1
ATOM 1775 C CA . GLU A 1 211 ? -16.102 -2.485 2.239 1.00 89.12 211 GLU A CA 1
ATOM 1776 C C . GLU A 1 211 ? -15.339 -1.250 1.743 1.00 89.12 211 GLU A C 1
ATOM 1778 O O . GLU A 1 211 ? -15.055 -0.348 2.533 1.00 89.12 211 GLU A O 1
ATOM 1783 N N . LYS A 1 212 ? -15.042 -1.138 0.436 1.00 87.12 212 LYS A N 1
ATOM 1784 C CA . LYS A 1 212 ? -14.300 0.009 -0.134 1.00 87.12 212 LYS A CA 1
ATOM 1785 C C . LYS A 1 212 ? -14.841 1.379 0.282 1.00 87.12 212 LYS A C 1
ATOM 1787 O O . LYS A 1 212 ? -14.064 2.308 0.485 1.00 87.12 212 LYS A O 1
ATOM 1792 N N . ASN A 1 213 ? -16.160 1.509 0.438 1.00 86.75 213 ASN A N 1
ATOM 1793 C CA . ASN A 1 213 ? -16.805 2.772 0.800 1.00 86.75 213 ASN A CA 1
ATOM 1794 C C . ASN A 1 213 ? -16.480 3.197 2.245 1.00 86.75 213 ASN A C 1
ATOM 1796 O O . ASN A 1 213 ? -16.515 4.384 2.561 1.00 86.75 213 ASN A O 1
ATOM 1800 N N . HIS A 1 214 ? -16.115 2.247 3.108 1.00 87.12 214 HIS A N 1
ATOM 1801 C CA . HIS A 1 214 ? -15.763 2.489 4.506 1.00 87.12 214 HIS A CA 1
ATOM 1802 C C . HIS A 1 214 ? -14.268 2.775 4.710 1.00 87.12 214 HIS A C 1
ATOM 1804 O O . HIS A 1 214 ? -13.884 3.262 5.772 1.00 87.12 214 HIS A O 1
ATOM 1810 N N . LEU A 1 215 ? -13.418 2.563 3.697 1.00 86.44 215 LEU A N 1
ATOM 1811 C CA . LEU A 1 215 ? -11.970 2.796 3.794 1.00 86.44 215 LEU A CA 1
ATOM 1812 C C . LEU A 1 215 ? -11.616 4.245 4.138 1.00 86.44 215 LEU A C 1
ATOM 1814 O O . LEU A 1 215 ? -10.693 4.495 4.911 1.00 86.44 215 LEU A O 1
ATOM 1818 N N . LEU A 1 216 ? -12.356 5.210 3.585 1.00 85.56 216 LEU A N 1
ATOM 1819 C CA . LEU A 1 216 ? -12.141 6.629 3.881 1.00 85.56 216 LEU A CA 1
ATOM 1820 C C . LEU A 1 216 ? -12.471 6.967 5.337 1.00 85.56 216 LEU A C 1
ATOM 1822 O O . LEU A 1 216 ? -11.740 7.732 5.968 1.00 85.56 216 LEU A O 1
ATOM 1826 N N . LEU A 1 217 ? -13.537 6.371 5.875 1.00 85.12 217 LEU A N 1
ATOM 1827 C CA . LEU A 1 217 ? -13.920 6.526 7.278 1.00 85.12 217 LEU A CA 1
ATOM 1828 C C . LEU A 1 217 ? -12.871 5.893 8.192 1.00 85.12 217 LEU A C 1
ATOM 1830 O O . LEU A 1 217 ? -12.390 6.549 9.112 1.00 85.12 217 LEU A O 1
ATOM 1834 N N . LEU A 1 218 ? -12.441 4.666 7.884 1.00 87.44 218 LEU A N 1
ATOM 1835 C CA . LEU A 1 218 ? -11.369 3.991 8.612 1.00 87.44 218 LEU A CA 1
ATOM 1836 C C . LEU A 1 218 ? -10.096 4.845 8.635 1.00 87.44 218 LEU A C 1
ATOM 1838 O O . LEU A 1 218 ? -9.555 5.106 9.707 1.00 87.44 218 LEU A O 1
ATOM 1842 N N . LYS A 1 219 ? -9.656 5.350 7.475 1.00 87.69 219 LYS A N 1
ATOM 1843 C CA . LYS A 1 219 ? -8.493 6.242 7.372 1.00 87.69 219 LYS A CA 1
ATOM 1844 C C . LYS A 1 219 ? -8.648 7.468 8.271 1.00 87.69 219 LYS A C 1
ATOM 1846 O O . LYS A 1 219 ? -7.725 7.792 9.015 1.00 87.69 219 LYS A O 1
ATOM 1851 N N . ARG A 1 220 ? -9.798 8.147 8.210 1.00 87.25 220 ARG A N 1
ATOM 1852 C CA . ARG A 1 220 ? -10.083 9.328 9.037 1.00 87.25 220 ARG A CA 1
ATOM 1853 C C . ARG A 1 220 ? -9.969 9.003 10.526 1.00 87.25 220 ARG A C 1
ATOM 1855 O O . ARG A 1 220 ? -9.331 9.747 11.262 1.00 87.25 220 ARG A O 1
ATOM 1862 N N . ASN A 1 221 ? -10.541 7.886 10.956 1.00 86.12 221 ASN A N 1
ATOM 1863 C CA . ASN A 1 221 ? -10.572 7.513 12.367 1.00 86.12 221 ASN A CA 1
ATOM 1864 C C . ASN A 1 221 ? -9.206 7.099 12.893 1.00 86.12 221 ASN A C 1
ATOM 1866 O O . ASN A 1 221 ? -8.817 7.541 13.971 1.00 86.12 221 ASN A O 1
ATOM 1870 N N . LEU A 1 222 ? -8.444 6.333 12.112 1.00 86.44 222 LEU A N 1
ATOM 1871 C CA . LEU A 1 222 ? -7.067 5.990 12.464 1.00 86.44 222 LEU A CA 1
ATOM 1872 C C . LEU A 1 222 ? -6.193 7.247 12.587 1.00 86.44 222 LEU A C 1
ATOM 1874 O O . LEU A 1 222 ? -5.434 7.364 13.545 1.00 86.44 222 LEU A O 1
ATOM 1878 N N . LEU A 1 223 ? -6.342 8.216 11.674 1.00 85.06 223 LEU A N 1
ATOM 1879 C CA . LEU A 1 223 ? -5.617 9.492 11.738 1.00 85.06 223 LEU A CA 1
ATOM 1880 C C . LEU A 1 223 ? -6.001 10.323 12.966 1.00 85.06 223 LEU A C 1
ATOM 1882 O O . LEU A 1 223 ? -5.124 10.858 13.640 1.00 85.06 223 LEU A O 1
ATOM 1886 N N . ASN A 1 224 ? -7.294 10.418 13.278 1.00 85.25 224 ASN A N 1
ATOM 1887 C CA . ASN A 1 224 ? -7.765 11.159 14.447 1.00 85.25 224 ASN A CA 1
ATOM 1888 C C . ASN A 1 224 ? -7.212 10.561 15.743 1.00 85.25 224 ASN A C 1
ATOM 1890 O O . ASN A 1 224 ? -6.660 11.288 16.564 1.00 85.25 224 ASN A O 1
ATOM 1894 N N . ILE A 1 225 ? -7.290 9.237 15.895 1.00 83.38 225 ILE A N 1
ATOM 1895 C CA . ILE A 1 225 ? -6.783 8.547 17.087 1.00 83.38 225 ILE A CA 1
ATOM 1896 C C . ILE A 1 225 ? -5.266 8.706 17.199 1.00 83.38 225 ILE A C 1
ATOM 1898 O O . ILE A 1 225 ? -4.755 8.988 18.279 1.00 83.38 225 ILE A O 1
ATOM 1902 N N . TYR A 1 226 ? -4.541 8.590 16.087 1.00 81.38 226 TYR A N 1
ATOM 1903 C CA . TYR A 1 226 ? -3.099 8.817 16.068 1.00 81.38 226 TYR A CA 1
ATOM 1904 C C . TYR A 1 226 ? -2.726 10.234 16.535 1.00 81.38 226 TYR A C 1
ATOM 1906 O O . TYR A 1 226 ? -1.828 10.404 17.360 1.00 81.38 226 TYR A O 1
ATOM 1914 N N . ASN A 1 227 ? -3.449 11.250 16.060 1.00 81.50 227 ASN A N 1
ATOM 1915 C CA . ASN A 1 227 ? -3.237 12.633 16.481 1.00 81.50 227 ASN A CA 1
ATOM 1916 C C . ASN A 1 227 ? -3.547 12.830 17.971 1.00 81.50 227 ASN A C 1
ATOM 1918 O O . ASN A 1 227 ? -2.759 13.462 18.671 1.00 81.50 227 ASN A O 1
ATOM 1922 N N . GLU A 1 228 ? -4.643 12.254 18.475 1.00 81.81 228 GLU A N 1
ATOM 1923 C CA . GLU A 1 228 ? -4.987 12.281 19.904 1.00 81.81 228 GLU A CA 1
ATOM 1924 C C . GLU A 1 228 ? -3.868 11.671 20.767 1.00 81.81 228 GLU A C 1
ATOM 1926 O O . GLU A 1 228 ? -3.446 12.271 21.756 1.00 81.81 228 GLU A O 1
ATOM 1931 N N . LEU A 1 229 ? -3.330 10.515 20.367 1.00 74.94 229 LEU A N 1
ATOM 1932 C CA . LEU A 1 229 ? -2.245 9.838 21.084 1.00 74.94 229 LEU A CA 1
ATOM 1933 C C . LEU A 1 229 ? -0.940 10.643 21.070 1.00 74.94 229 LEU A C 1
ATOM 1935 O O . LEU A 1 229 ? -0.255 10.734 22.088 1.00 74.94 229 LEU A O 1
ATOM 1939 N N . ASN A 1 230 ? -0.603 11.276 19.945 1.00 71.50 230 ASN A N 1
ATOM 1940 C CA . ASN A 1 230 ? 0.577 12.136 19.852 1.00 71.50 230 ASN A CA 1
ATOM 1941 C C . ASN A 1 230 ? 0.462 13.388 20.732 1.00 71.50 230 ASN A C 1
ATOM 1943 O O . ASN A 1 230 ? 1.450 13.799 21.345 1.00 71.50 230 ASN A O 1
ATOM 1947 N N . VAL A 1 231 ? -0.731 13.977 20.837 1.00 71.88 231 VAL A N 1
ATOM 1948 C CA . VAL A 1 231 ? -0.993 15.108 21.744 1.00 71.88 231 VAL A CA 1
ATOM 1949 C C . VAL A 1 231 ? -0.854 14.677 23.210 1.00 71.88 231 VAL A C 1
ATOM 1951 O O . VAL A 1 231 ? -0.237 15.381 24.008 1.00 71.88 231 VAL A O 1
ATOM 1954 N N . LEU A 1 232 ? -1.353 13.494 23.575 1.00 59.72 232 LEU A N 1
ATOM 1955 C CA . LEU A 1 232 ? -1.207 12.959 24.934 1.00 59.72 232 LEU A CA 1
ATOM 1956 C C . LEU A 1 232 ? 0.263 12.673 25.291 1.00 59.72 232 LEU A C 1
ATOM 1958 O O . LEU A 1 232 ? 0.721 13.066 26.364 1.00 59.72 232 LEU A O 1
ATOM 1962 N N . ASN A 1 233 ? 1.030 12.082 24.372 1.00 58.34 233 ASN A N 1
ATOM 1963 C CA . ASN A 1 233 ? 2.451 11.784 24.585 1.00 58.34 233 ASN A CA 1
ATOM 1964 C C . ASN A 1 233 ? 3.330 13.047 24.654 1.00 58.34 233 ASN A C 1
ATOM 1966 O O . ASN A 1 233 ? 4.298 13.095 25.412 1.00 58.34 233 ASN A O 1
ATOM 1970 N N . THR A 1 234 ? 2.996 14.098 23.899 1.00 55.88 234 THR A N 1
ATOM 1971 C CA . THR A 1 234 ? 3.720 15.383 23.958 1.00 55.88 234 THR A CA 1
ATOM 1972 C C . THR A 1 234 ? 3.425 16.177 25.230 1.00 55.88 234 THR A C 1
ATOM 1974 O O . THR A 1 234 ? 4.304 16.898 25.701 1.00 55.88 234 THR A O 1
ATOM 1977 N N . ASN A 1 235 ? 2.243 16.014 25.830 1.00 45.50 235 ASN A N 1
ATOM 1978 C CA . ASN A 1 235 ? 1.907 16.634 27.114 1.00 45.50 235 ASN A CA 1
ATOM 1979 C C . ASN A 1 235 ? 2.563 15.923 28.312 1.00 45.50 235 ASN A C 1
ATOM 1981 O O . ASN A 1 235 ? 2.970 16.602 29.255 1.00 45.50 235 ASN A O 1
ATOM 1985 N N . MET A 1 236 ? 2.756 14.598 28.258 1.00 40.03 236 MET A N 1
ATOM 1986 C CA . MET A 1 236 ? 3.516 13.874 29.293 1.00 40.03 236 MET A CA 1
ATOM 1987 C C . MET A 1 236 ? 5.017 14.212 29.281 1.00 40.03 236 MET A C 1
ATOM 1989 O O . MET A 1 236 ? 5.632 14.316 30.335 1.00 40.03 236 MET A O 1
ATOM 1993 N N . ASN A 1 237 ? 5.606 14.489 28.113 1.00 37.84 237 ASN A N 1
ATOM 1994 C CA . ASN A 1 237 ? 7.020 14.889 28.013 1.00 37.84 237 ASN A CA 1
ATOM 1995 C C . ASN A 1 237 ? 7.301 16.349 28.423 1.00 37.84 237 ASN A C 1
ATOM 1997 O O . ASN A 1 237 ? 8.456 16.764 28.435 1.00 37.84 237 ASN A O 1
ATOM 2001 N N . LYS A 1 238 ? 6.268 17.140 28.743 1.00 34.31 238 LYS A N 1
ATOM 2002 C CA . LYS A 1 238 ? 6.402 18.508 29.280 1.00 34.31 238 LYS A CA 1
ATOM 2003 C C . LYS A 1 238 ? 6.217 18.584 30.800 1.00 34.31 238 LYS A C 1
ATOM 2005 O O . LYS A 1 238 ? 6.254 19.677 31.351 1.00 34.31 238 LYS A O 1
ATOM 2010 N N . THR A 1 239 ? 5.987 17.451 31.463 1.00 34.50 239 THR A N 1
ATOM 2011 C CA . THR A 1 239 ? 5.788 17.351 32.920 1.00 34.50 239 THR A CA 1
ATOM 2012 C C . THR A 1 239 ? 6.938 16.610 33.614 1.00 34.50 239 THR A C 1
ATOM 2014 O O . THR A 1 239 ? 6.715 15.798 34.508 1.00 34.50 239 THR A O 1
ATOM 2017 N N . ILE A 1 240 ? 8.177 16.916 33.210 1.00 33.66 240 ILE A N 1
ATOM 2018 C CA . ILE A 1 240 ? 9.403 16.607 33.964 1.00 33.66 240 ILE A CA 1
ATOM 2019 C C . ILE A 1 240 ? 10.147 17.914 34.213 1.00 33.66 240 ILE A C 1
ATOM 2021 O O . ILE A 1 240 ? 10.314 18.670 33.228 1.00 33.66 240 ILE A O 1
#

pLDDT: mean 77.58, std 13.45, range [33.66, 92.62]

Sequence (240 aa):
MLLNDTEKKDPPFLNRFEKNMIDIHQLIQPVHWTITRELLAWLSGFLELSTVTTAKHFILIQHMIVNFNCHYVCNLVIDHYKQDEQESTIKYCKDKFICASSFDFVLMLTLNHQENSSLIQQYYDRKKISFNDIIIDILENKNKNKYGQIIYTYTQIYETIHYPNILDNNIDEVKLANFISELELINKVKQYYQPSMQKSLLIIRIDYHKEKNHLLLLKRNLLNIYNELNVLNTNMNKTI

Radius of gyration: 21.97 Å; Cα contacts (8 Å, |Δi|>4): 133; chains: 1; bounding box: 44×56×65 Å

Foldseek 3Di:
DPPVCVVVDDPVVVVVDDDDDDDPVVVADVLLVVLLVVLVVVLVVLQVLCPPPPSVPPDDLCQFFPPDDSVVSSVQLVVPDDPPCSVVSSVVSLLVRLVRGDVVNLVSLVSVCVVCVVSNVSSVVVVVQDPQNVVVCCQVPVPVPPDDDDDDDPDDLPDDDDHDPVQPLQEAEDEPVVDPDLVVVLVVVVVCPDPPRPHNYYHYHYDCVVCVVCVVVNVVSVVVVVVVVVVVVVVVVVPD

Secondary structure (DSSP, 8-state):
--SSSSTTS-HHHHTTS------HHHHS-HHHHHHHHHHHHHHHHHHHT---TTGGGT--HHHHBTT--HHHHHHHHHHH--TT-HHHHHHHHHHHHHHHB-HHHHHHHHTTHHHHHHHHHHHHHHHTS-HHHHHHHHHH-TTT--SPPP----S-TTSPP---HHHHTTEEEEEGGG-SSHHHHHHHHHHHTSTT----EEEEE--HHHHGGGHHHHHHHHHHHHHHHHHHHHHHTT--

Solvent-accessible surface area (backbone atoms only — not comparable to full-atom values): 14865 Å² total; per-residue (Å²): 142,69,79,80,58,61,83,75,49,60,68,77,64,61,71,74,50,90,85,77,87,82,50,73,75,78,75,51,53,72,67,50,53,53,53,36,50,52,54,50,50,59,58,47,49,63,56,63,69,50,75,52,90,70,45,87,81,74,75,50,70,55,72,24,24,66,86,56,44,77,66,53,52,40,49,55,43,61,78,56,60,46,94,93,36,64,71,59,34,51,51,53,51,52,54,50,48,54,71,44,36,41,72,61,40,49,58,55,42,56,79,47,41,86,85,32,46,68,60,50,49,53,41,52,69,60,62,71,54,48,73,65,54,53,51,50,51,53,70,73,41,56,86,78,60,83,60,92,82,88,84,89,76,89,70,64,85,83,61,80,83,86,63,61,81,89,46,54,75,30,50,43,82,46,52,57,88,76,46,92,46,74,66,54,50,52,50,55,55,53,49,58,72,35,90,86,46,81,47,78,43,81,44,79,44,73,54,61,90,85,44,54,86,49,49,64,56,52,53,53,51,54,51,52,52,51,51,53,52,52,52,54,56,57,55,58,72,68,73,118

Mean predicted aligned error: 10.88 Å

Organism: NCBI:txid1234261

=== Feature glossary ===
A reading guide for the features in this record.

Start from the sequence.

  · Sequence gives the chain of amino acids in standard one-letter code (A=alanine, C=cysteine, …, Y=tyrosine), read N→C. It is the only feature that is directly encoded by the gene; all structural features are derived from the folded form of this sequence.

Fold it, and you get atomic coordinates and the backbone conformation that goes with them.

  · The mmCIF table is the protein's shape written out atom by atom. For each backbone N, Cα, C, and carbonyl O, it records an (x, y, z) coordinate triple in Å plus the residue type, chain letter, and residue number.

  · Backbone dihedral angles. Every residue except chain termini has a φ (preceding-C → N → Cα → C) and a ψ (N → Cα → C → next-N). They are reported in degrees following the IUPAC sign convention. Secondary structure is essentially a statement about which (φ, ψ) basin each residue occupies.

  · DSSP 8-state secondary structure assigns each residue one of H (α-helix), G (3₁₀-helix), I (π-helix), E (extended β-strand), B (isolated β-bridge), T (hydrogen-bonded turn), S (bend), or '-' (coil). The assignment is computed from backbone hydrogen-bond geometry via the Kabsch–Sander algorithm.

  · P-SEA three-state annotation labels each residue as helix, strand, or coil based purely on the geometry of the Cα trace. It serves as a fallback when the full backbone (and thus DSSP) is unavailable.

Summarize the fold with a handful of shape descriptors and a per-residue structural alphabet.

  · Radius of gyration (Rg) is the root-mean-square distance of Cα atoms from their centroid — a single number for overall size and compactness. A globular domain of N residues has Rg ≈ 2.2·N^0.38 Å; an extended or disordered chain has a much larger Rg. The Cα contact count is the number of residue pairs whose Cα atoms are within 8 Å and are more than four positions apart in sequence — a standard proxy for tertiary packing density. The bounding box is the smallest axis-aligned box enclosing all Cα atoms.

  · Foldseek's 3Di representation compresses backbone geometry into a per-residue letter drawn from a learned twenty-state alphabet. It captures the tertiary interaction pattern around each residue — which residues are packed against it in space, regardless of where they are in sequence.

  · Accessible surface area quantifies burial. A residue with SASA near zero is packed into the hydrophobic core; one with SASA >100 Å² sits on the surface. Computed here via the Shrake–Rupley numerical algorithm with a 1.4 Å probe.

Ask how reliable the model is.

  · For AlphaFold models, the B-factor field carries pLDDT — the model's own estimate of local accuracy on a 0–100 scale. Regions with pLDDT<50 should be treated as essentially unmodeled; they often correspond to intrinsically disordered segments.

  · For experimental (PDB) structures, the B-factor (temperature factor) quantifies the positional spread of each atom in the crystal — a combination of thermal vibration and static disorder — in units of Å². High B-factors mark flexible loops or poorly resolved regions; low B-factors mark the rigid, well-ordered core.

  · PAE(i, j) answers: if I align the predicted and true structures on residue i, how far off (in Å) do I expect residue j to be? A block-diagonal PAE matrix with low values on the blocks and high values off-diagonal is the signature of a multi-domain protein with confidently predicted domains but uncertain inter-domain orientation.

Place it in context: what it resembles, what it is annotated as, and how it looks.

  · Structural nearest neighbors (via Foldseek easy-search vs the PDB). Reported per hit: target PDB id, E-value, and alignment TM-score. A TM-score above ~0.5 is the conventional threshold for 'same fold'.

  · Functional annotations link the protein to curated databases. InterPro entries identify conserved domains and families by matching the sequence against member-database signatures (Pfam, PROSITE, CDD, …). Gene Ontology (GO) terms describe molecular function, biological process, and cellular component in a controlled vocabulary. CATH places the structure in a hierarchical fold classification (Class/Architecture/Topology/Homologous-s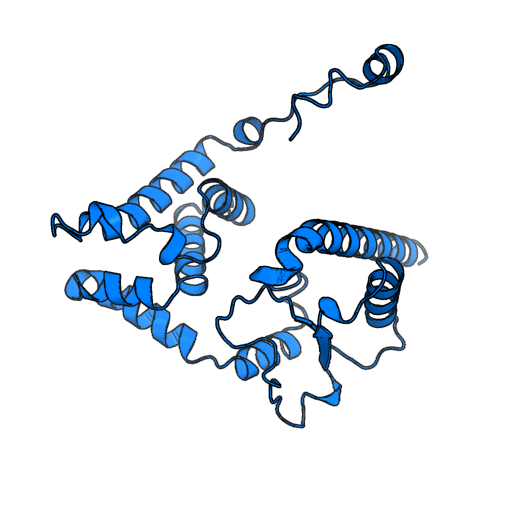uperfamily). The organism is the source species.

  · Plot images: a contact map (which residues are close in 3D, as an N×N binary image), a Ramachandran scatter (backbone torsion angles, revealing secondary-structure composition at a glance), and — for AlphaFold structures — a PAE heatmap (pairwise prediction confidence).

  · Structure images are PyMOL renders from six orthogonal camera directions. Cartoon representation draws helices as coils and strands as arrows; sticks shows the backbone as bonds; surface shows the solvent-excluded envelope. Rainbow coloring maps sequence position to hue (blue→red, N→C); chain coloring assigns a distinct color per polypeptide.